Protein AF-A0A840S7R9-F1 (afdb_monomer)

InterPro domains:
  IPR001845 HTH ArsR-type DNA-binding domain [PS50987] (101-196)
  IPR001845 HTH ArsR-type DNA-binding domain [SM00418] (113-190)
  IPR007138 Antibiotic biosynthesis monooxygenase domain [PF03992] (1-76)
  IPR007138 Antibiotic biosynthesis monooxygenase domain [PS51725] (2-90)
  IPR011008 Dimeric alpha-beta barrel [SSF54909] (1-100)
  IPR011991 ArsR-like helix-turn-helix domain [cd00090] (115-188)
  IPR036388 Winged helix-like DNA-binding domain superfamily [G3DSA:1.10.10.10] (90-198)
  IPR036390 Winged helix DNA-binding domain superfamily [SSF46785] (106-226)
  IPR052936 Jasmonate Hydroxylase-like [PTHR37811] (1-106)

Nearest PDB structures (foldseek):
  3e8o-assembly1_B  TM=8.921E-01  e=1.053E-06  Deinococcus radiodurans
  4dpo-assembly1_B  TM=9.170E-01  e=2.449E-06  Methanosarcina mazei Go1
  2gff-assembly1_A  TM=9.025E-01  e=2.591E-06  Yersinia pestis
  4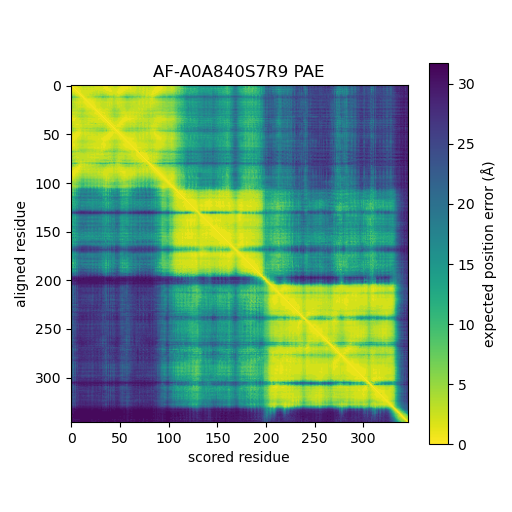hl9-assembly4_H  TM=8.665E-01  e=2.315E-06  Rhodospirillum rubrum ATCC 11170
  2omo-assembly4_E  TM=8.865E-01  e=2.080E-05  Nitrosomonas europaea

Foldseek 3Di:
DKKKKKKFAFDPPLVVVLVVLVVVCPVVQVPQAFWDDWDKDADPVDGRIMIIITGGNDVVSVVVCCPDPSNVVSVVVCVVHGTPDMDIDMDDDPADADPPRCPRPDDDCVVVCVLCVDQLLVQLLVLLQLDFKDFLVVSCVSSVHDSVVSVVNVVSCVVVQQWDWDDDPPTIIIHGNDVVSLQVSVVVVLVVVVVVPDDPPVVCLQCQQWFDRNLFIDHQQQLLVQVLCVVVVQWDADPVQATAGDPSVLVLCVLLVHHSVVRVPDPDGAWHWRQHSSVRGTGIDGNVRNVVVVSCPVVVQWDDDPSGRGIDGDPVVLVSCCVRSNDGDDRPDPDDDDDPPDDPDD

Solvent-accessible surface area (backbone atoms only — not comparable to full-atom values): 19278 Å² total; per-residue (Å²): 75,27,38,40,40,38,39,36,31,50,30,87,92,30,60,66,61,53,52,52,55,56,55,68,45,46,63,63,49,71,69,38,71,47,56,73,52,76,48,77,47,69,41,91,91,44,80,68,29,35,36,40,44,32,36,24,53,38,69,66,37,53,50,56,52,62,68,35,67,69,53,44,50,51,52,51,54,36,72,73,60,38,43,72,47,73,48,81,48,79,43,75,58,88,64,72,60,56,99,83,50,49,89,55,45,83,79,80,57,63,68,61,50,61,60,50,73,38,70,47,50,40,34,31,52,53,50,40,48,54,38,79,66,42,39,63,68,56,37,10,58,63,34,76,46,55,68,70,62,32,53,56,49,51,46,57,34,40,78,70,56,52,33,40,78,47,80,56,87,98,45,58,31,37,24,58,51,51,68,65,58,50,49,52,53,50,56,50,48,48,55,54,58,65,72,61,80,72,84,57,69,74,69,45,45,44,43,37,39,21,19,52,53,76,64,13,43,24,31,54,53,18,30,50,50,36,49,44,34,50,75,69,44,16,40,41,76,48,98,83,70,27,21,33,77,33,72,57,28,40,54,50,36,44,75,72,71,41,84,39,72,82,56,75,77,50,85,62,69,32,31,32,80,36,78,28,78,82,75,75,40,51,14,41,32,50,67,48,35,26,52,52,40,50,50,34,43,74,72,52,20,31,40,78,43,91,97,46,41,30,35,47,74,31,75,66,22,49,55,58,48,29,75,75,68,41,88,69,85,77,78,78,70,90,73,78,90,82,78,81,80,74,82,89,81,132

Organism: NCBI:txid392593

pLDDT: mean 85.06, std 13.77, range [30.53, 97.88]

Sequence (346 aa):
MIAVIFEVELAPDTQADYLAQAAALRESLSRMPGFLSIERFESLSQPGKLLSLSFWTDESSVRAWREQGEHRAAQAAGRAGLFTDYRLRVAQVLRDYGLNERDQAPCNLQPLATLIADPSRAAMLSHLLSGELASASELARAAGVGAATASAHLRKLLDAGWLVCEPRGRHRYYRLADADVAQALQALQLVADRQRGTSPWLRQSELRYARRCYGHLAGRLGVCLAQHCLADGWLVPDEASNYRLADAGLTAMAALGMDPEPWRRRTAAVAHACLDWSERRDHLAGPWPRALLAHALEQQWLQTRSGERALALTPLGAARLSAVLGPLPAREGLQSPLRPRQDFSG

Mean predicted aligned error: 14.58 Å

Secondary structure (DSSP, 8-state):
-EEEEEEEEEPTT-HHHHHHHHHHHHHHHHTSTTEEEEEEEE-SSSTTEEEEEEEES-HHHHHHHHH-HHHHHHHHHIIIIIEEEEEEEEEE-S----SS--TTSPP--HHHHHHHTSHHHHHHHHHHHHSS-EEHHHHHHHHT--HHHHHHHHHHHHHTTSEEEEEETTEEEEEESSHHHHHHHHHHHHHHHHHT----HHHHHHHHHSEEETTEEESHHHHHHHHHHHHTTSEEE-TTSEEEE-HHHHHHHHHTT---HHHHT--S--EEEEEETTTTEEEEESHHHHHHHHHHHHTTSEEEPTTSSBEEEPHHHHHHHHHHH-SPPPP-----S-PPPPP---

Radius of gyration: 30.81 Å; Cα contacts (8 Å, |Δi|>4): 488; chains: 1; bounding box: 72×75×78 Å

Structure (mmCIF, N/CA/C/O backbone):
data_AF-A0A840S7R9-F1
#
_entry.id   AF-A0A840S7R9-F1
#
loop_
_atom_site.group_PDB
_atom_site.id
_atom_site.type_symbol
_atom_site.label_atom_id
_atom_site.label_alt_id
_atom_site.label_comp_id
_atom_site.label_asym_id
_atom_site.label_entity_id
_atom_site.label_seq_id
_atom_site.pdbx_PDB_ins_code
_atom_site.Cartn_x
_atom_site.Cartn_y
_atom_site.Cartn_z
_atom_site.occupancy
_atom_site.B_iso_or_equiv
_atom_site.auth_seq_id
_atom_site.auth_comp_id
_atom_site.auth_asym_id
_atom_site.auth_atom_id
_atom_site.pdbx_PDB_model_num
ATOM 1 N N . MET A 1 1 ? 9.147 1.473 -20.288 1.00 93.50 1 MET A N 1
ATOM 2 C CA . MET A 1 1 ? 10.485 1.495 -20.902 1.00 93.50 1 MET A CA 1
ATOM 3 C C . MET A 1 1 ? 10.934 0.073 -21.213 1.00 93.50 1 MET A C 1
ATOM 5 O O . MET A 1 1 ? 10.794 -0.810 -20.368 1.00 93.50 1 MET A O 1
ATOM 9 N N . ILE A 1 2 ? 11.452 -0.143 -22.419 1.00 97.69 2 ILE A N 1
ATOM 10 C CA . ILE A 1 2 ? 12.019 -1.400 -22.912 1.00 97.69 2 ILE A CA 1
ATOM 11 C C . ILE A 1 2 ? 13.509 -1.194 -23.191 1.00 97.69 2 ILE A C 1
ATOM 13 O O . ILE A 1 2 ? 13.889 -0.213 -23.824 1.00 97.69 2 ILE A O 1
ATOM 17 N N . ALA A 1 3 ? 14.340 -2.131 -22.747 1.00 97.75 3 ALA A N 1
ATOM 18 C CA . ALA A 1 3 ? 15.746 -2.234 -23.101 1.00 97.75 3 ALA A CA 1
ATOM 19 C C . ALA A 1 3 ? 15.926 -3.312 -24.177 1.00 97.75 3 ALA A C 1
ATOM 21 O O . ALA A 1 3 ? 15.468 -4.447 -24.021 1.00 97.75 3 ALA A O 1
ATOM 22 N N . VAL A 1 4 ? 16.617 -2.972 -25.260 1.00 97.62 4 VAL A N 1
ATOM 23 C CA . VAL A 1 4 ? 17.046 -3.918 -26.291 1.00 97.62 4 VAL A CA 1
ATOM 24 C C . VAL A 1 4 ? 18.557 -4.069 -26.191 1.00 97.62 4 VAL A C 1
ATOM 26 O O . VAL A 1 4 ? 19.305 -3.106 -26.356 1.00 97.62 4 VAL A O 1
ATOM 29 N N . ILE A 1 5 ? 18.981 -5.295 -25.907 1.00 97.88 5 ILE A N 1
ATOM 30 C CA . ILE A 1 5 ? 20.361 -5.702 -25.656 1.00 97.88 5 ILE A CA 1
ATOM 31 C C . ILE A 1 5 ? 20.781 -6.573 -26.836 1.00 97.88 5 ILE A C 1
ATOM 33 O O . ILE A 1 5 ? 20.317 -7.707 -26.971 1.00 97.88 5 ILE A O 1
ATOM 37 N N . PHE A 1 6 ? 21.630 -6.036 -27.701 1.00 96.62 6 PHE A N 1
ATOM 38 C CA . PHE A 1 6 ? 22.148 -6.731 -28.872 1.00 96.62 6 PHE A CA 1
ATOM 39 C C . PHE A 1 6 ? 23.638 -7.008 -28.689 1.00 96.62 6 PHE A C 1
ATOM 41 O O . PHE A 1 6 ? 24.464 -6.105 -28.799 1.00 96.62 6 PHE A O 1
ATOM 48 N N . GLU A 1 7 ? 23.967 -8.256 -28.381 1.00 96.75 7 GLU A N 1
ATOM 49 C CA . GLU A 1 7 ? 25.338 -8.760 -28.336 1.00 96.75 7 GLU A CA 1
ATOM 50 C C . GLU A 1 7 ? 25.705 -9.300 -29.716 1.00 96.75 7 GLU A C 1
ATOM 52 O O . GLU A 1 7 ? 24.934 -10.062 -30.298 1.00 96.75 7 GLU A O 1
ATOM 57 N N . VAL A 1 8 ? 26.873 -8.938 -30.230 1.00 95.56 8 VAL A N 1
ATOM 58 C CA . VAL A 1 8 ? 27.349 -9.399 -31.535 1.00 95.56 8 VAL A CA 1
ATOM 59 C C . VAL A 1 8 ? 28.832 -9.732 -31.480 1.00 95.56 8 VAL A C 1
ATOM 61 O O . VAL A 1 8 ? 29.621 -8.992 -30.895 1.00 95.56 8 VAL A O 1
ATOM 64 N N . GLU A 1 9 ? 29.199 -10.854 -32.089 1.00 94.62 9 GLU A N 1
ATOM 65 C CA . GLU A 1 9 ? 30.579 -11.269 -32.325 1.00 94.62 9 GLU A CA 1
ATOM 66 C C . GLU A 1 9 ? 30.866 -11.063 -33.807 1.00 94.62 9 GLU A C 1
ATOM 68 O O . GLU A 1 9 ? 30.212 -11.655 -34.669 1.00 94.62 9 GLU A O 1
ATOM 73 N N . LEU A 1 10 ? 31.795 -10.163 -34.113 1.00 92.31 10 LEU A N 1
ATOM 74 C CA . LEU A 1 10 ? 32.112 -9.806 -35.490 1.00 92.31 10 LEU A CA 1
ATOM 75 C C . LEU A 1 10 ? 33.036 -10.850 -36.122 1.00 92.31 10 LEU A C 1
ATOM 77 O O . LEU A 1 10 ? 33.847 -11.482 -35.443 1.00 92.31 10 LEU A O 1
ATOM 81 N N . ALA A 1 11 ? 32.899 -11.046 -37.430 1.00 89.75 11 ALA A N 1
ATOM 82 C CA . ALA A 1 11 ? 33.899 -11.773 -38.202 1.00 89.75 11 ALA A CA 1
ATOM 83 C C . ALA A 1 11 ? 35.231 -10.985 -38.235 1.00 89.75 11 ALA A C 1
ATOM 85 O O . ALA A 1 11 ? 35.232 -9.764 -38.044 1.00 89.75 11 ALA A O 1
ATOM 86 N N . PRO A 1 12 ? 36.380 -11.648 -38.461 1.00 87.12 12 PRO A N 1
ATOM 87 C CA . PRO A 1 12 ? 37.656 -10.952 -38.616 1.00 87.12 12 PRO A CA 1
ATOM 88 C C . PRO A 1 12 ? 37.578 -9.857 -39.688 1.00 87.12 12 PRO A C 1
ATOM 90 O O . PRO A 1 12 ? 36.963 -10.057 -40.732 1.00 87.12 12 PRO A O 1
ATOM 93 N N . ASP A 1 13 ? 38.191 -8.703 -39.418 1.00 87.31 13 ASP A N 1
ATOM 94 C CA . ASP A 1 13 ? 38.297 -7.553 -40.331 1.00 87.31 13 ASP A CA 1
ATOM 95 C C . ASP A 1 13 ? 36.971 -6.878 -40.760 1.00 87.31 13 ASP A C 1
ATOM 97 O O . ASP A 1 13 ? 36.997 -5.938 -41.550 1.00 87.31 13 ASP A O 1
ATOM 101 N N . THR A 1 14 ? 35.810 -7.250 -40.199 1.00 88.62 14 THR A N 1
ATOM 102 C CA . THR A 1 14 ? 34.500 -6.658 -40.572 1.00 88.62 14 THR A CA 1
ATOM 103 C C . THR A 1 14 ? 34.024 -5.522 -39.660 1.00 88.62 14 THR A C 1
ATOM 105 O O . THR A 1 14 ? 32.961 -4.931 -39.878 1.00 88.62 14 THR A O 1
ATOM 108 N N . GLN A 1 15 ? 34.796 -5.174 -38.625 1.00 86.69 15 GLN A N 1
ATOM 109 C CA . GLN A 1 15 ? 34.392 -4.182 -37.621 1.00 86.69 15 GLN A CA 1
ATOM 110 C C . GLN A 1 15 ? 34.170 -2.784 -38.198 1.00 86.69 15 GLN A C 1
ATOM 112 O O . GLN A 1 15 ? 33.214 -2.110 -37.807 1.00 86.69 15 GLN A O 1
ATOM 117 N N . ALA A 1 16 ? 35.012 -2.350 -39.137 1.00 88.50 16 ALA A N 1
ATOM 118 C CA . ALA A 1 16 ? 34.854 -1.051 -39.787 1.00 88.50 16 ALA A CA 1
ATOM 119 C C . ALA A 1 16 ? 33.531 -0.973 -40.568 1.00 88.50 16 ALA A C 1
ATOM 121 O O . ALA A 1 16 ? 32.775 -0.013 -40.402 1.00 88.50 16 ALA A O 1
ATOM 122 N N . ASP A 1 17 ? 33.210 -2.019 -41.333 1.00 88.44 17 ASP A N 1
ATOM 123 C CA . ASP A 1 17 ? 31.983 -2.106 -42.129 1.00 88.44 17 ASP A CA 1
ATOM 124 C C . ASP A 1 17 ? 30.734 -2.133 -41.244 1.00 88.44 17 ASP A C 1
ATOM 126 O O . ASP A 1 17 ? 29.761 -1.418 -41.501 1.00 88.44 17 ASP A O 1
ATOM 130 N N . TYR A 1 18 ? 30.774 -2.897 -40.147 1.00 89.00 18 TYR A N 1
ATOM 131 C CA . TYR A 1 18 ? 29.691 -2.915 -39.167 1.00 89.00 18 TYR A CA 1
ATOM 132 C C . TYR A 1 18 ? 29.460 -1.532 -38.540 1.00 89.00 18 TYR A C 1
ATOM 134 O O . TYR A 1 18 ? 28.320 -1.064 -38.459 1.00 89.00 18 TYR A O 1
ATOM 142 N N . LEU A 1 19 ? 30.527 -0.850 -38.111 1.00 88.06 19 LEU A N 1
ATOM 143 C CA . LEU A 1 19 ? 30.418 0.480 -37.510 1.00 88.06 19 LEU A CA 1
ATOM 144 C C . LEU A 1 19 ? 29.913 1.525 -38.512 1.00 88.06 19 LEU A C 1
ATOM 146 O O . LEU A 1 19 ? 29.116 2.382 -38.125 1.00 88.06 19 LEU A O 1
ATOM 150 N N . ALA A 1 20 ? 30.307 1.427 -39.784 1.00 89.25 20 ALA A N 1
ATOM 151 C CA . ALA A 1 20 ? 29.807 2.288 -40.852 1.00 89.25 20 ALA A CA 1
ATOM 152 C C . ALA A 1 20 ? 28.300 2.086 -41.089 1.00 89.25 20 ALA A C 1
ATOM 154 O O . ALA A 1 20 ? 27.547 3.062 -41.116 1.00 89.25 20 ALA A O 1
ATOM 155 N N . GLN A 1 21 ? 27.828 0.834 -41.163 1.00 86.50 21 GLN A N 1
ATOM 156 C CA . GLN A 1 21 ? 26.393 0.537 -41.273 1.00 86.50 21 GLN A CA 1
ATOM 157 C C . GLN A 1 21 ? 25.609 1.044 -40.057 1.00 86.50 21 GLN A C 1
ATOM 159 O O . GLN A 1 21 ? 24.547 1.652 -40.195 1.00 86.50 21 GLN A O 1
ATOM 164 N N . ALA A 1 22 ? 26.144 0.844 -38.851 1.00 87.00 22 ALA A N 1
ATOM 165 C CA . ALA A 1 22 ? 25.500 1.308 -37.630 1.00 87.00 22 ALA A CA 1
ATOM 166 C C . ALA A 1 22 ? 25.461 2.846 -37.529 1.00 87.00 22 ALA A C 1
ATOM 168 O O . ALA A 1 22 ? 24.529 3.397 -36.941 1.00 87.00 22 ALA A O 1
ATOM 169 N N . ALA A 1 23 ? 26.457 3.546 -38.084 1.00 89.12 23 ALA A N 1
ATOM 170 C CA . ALA A 1 23 ? 26.465 5.004 -38.179 1.00 89.12 23 ALA A CA 1
ATOM 171 C C . ALA A 1 23 ? 25.413 5.514 -39.174 1.00 89.12 23 ALA A C 1
ATOM 173 O O . ALA A 1 23 ? 24.695 6.458 -38.848 1.00 89.12 23 ALA A O 1
ATOM 174 N N . ALA A 1 24 ? 25.259 4.852 -40.326 1.00 89.62 24 ALA A N 1
ATOM 175 C CA . ALA A 1 24 ? 24.259 5.208 -41.334 1.00 89.62 24 ALA A CA 1
ATOM 176 C C . ALA A 1 24 ? 22.820 5.134 -40.789 1.00 89.62 24 ALA A C 1
ATOM 178 O O . ALA A 1 24 ? 21.997 5.992 -41.088 1.00 89.62 24 ALA A O 1
ATOM 179 N N . LEU A 1 25 ? 22.528 4.161 -39.920 1.00 90.38 25 LEU A N 1
ATOM 180 C CA . LEU A 1 25 ? 21.207 4.020 -39.298 1.00 90.38 25 LEU A CA 1
ATOM 181 C C . LEU A 1 25 ? 20.932 5.017 -38.165 1.00 90.38 25 LEU A C 1
ATOM 183 O O . LEU A 1 25 ? 19.792 5.109 -37.708 1.00 90.38 25 LEU A O 1
ATOM 187 N N . ARG A 1 26 ? 21.947 5.729 -37.657 1.00 89.38 26 ARG A N 1
ATOM 188 C CA . ARG A 1 26 ? 21.821 6.533 -36.430 1.00 89.38 26 ARG A CA 1
ATOM 189 C C . ARG A 1 26 ? 20.821 7.678 -36.585 1.00 89.38 26 ARG A C 1
ATOM 191 O O . ARG A 1 26 ? 20.097 7.965 -35.635 1.00 89.38 26 ARG A O 1
ATOM 198 N N . GLU A 1 27 ? 20.777 8.313 -37.754 1.00 89.31 27 GLU A N 1
ATOM 199 C CA . GLU A 1 27 ? 19.846 9.410 -38.040 1.00 89.31 27 GLU A CA 1
ATOM 200 C C . GLU A 1 27 ? 18.394 8.922 -38.144 1.00 89.31 27 GLU A C 1
ATOM 202 O O . GLU A 1 27 ? 17.505 9.497 -37.519 1.00 89.31 27 GLU A O 1
ATOM 207 N N . SER A 1 28 ? 18.146 7.825 -38.866 1.00 90.75 28 SER A N 1
ATOM 208 C CA . SER A 1 28 ? 16.812 7.216 -38.950 1.00 90.75 28 SER A CA 1
ATOM 209 C C . SER A 1 28 ? 16.335 6.713 -37.585 1.00 90.75 28 SER A C 1
ATOM 211 O O . SER A 1 28 ? 15.180 6.921 -37.215 1.00 90.75 28 SER A O 1
ATOM 213 N N . LEU A 1 29 ? 17.235 6.111 -36.802 1.00 92.56 29 LEU A N 1
ATOM 214 C CA . LEU A 1 29 ? 16.954 5.632 -35.453 1.00 92.56 29 LEU A CA 1
ATOM 215 C C . LEU A 1 29 ? 16.596 6.776 -34.495 1.00 92.56 29 LEU A C 1
ATOM 217 O O . LEU A 1 29 ? 15.629 6.656 -33.750 1.00 92.56 29 LEU A O 1
ATOM 221 N N . SER A 1 30 ? 17.327 7.896 -34.522 1.00 92.44 30 SER A N 1
ATOM 222 C CA . SER A 1 30 ? 17.068 9.021 -33.610 1.00 92.44 30 SER A CA 1
ATOM 223 C C . SER A 1 30 ? 15.737 9.729 -33.871 1.00 92.44 30 SER A C 1
ATOM 225 O O . SER A 1 30 ? 15.210 10.385 -32.975 1.00 92.44 30 SER A O 1
ATOM 227 N N . ARG A 1 31 ? 15.176 9.578 -35.077 1.00 93.69 31 ARG A N 1
ATOM 228 C CA . ARG A 1 31 ? 13.858 10.109 -35.460 1.00 93.69 31 ARG A CA 1
ATOM 229 C C . ARG A 1 31 ? 12.700 9.162 -35.153 1.00 93.69 31 ARG A C 1
ATOM 231 O O . ARG A 1 31 ? 11.548 9.550 -35.343 1.00 93.69 31 ARG A O 1
ATOM 238 N N . MET A 1 32 ? 12.972 7.935 -34.706 1.00 94.94 32 MET A N 1
ATOM 239 C CA . MET A 1 32 ? 11.916 6.979 -34.391 1.00 94.94 32 MET A CA 1
ATOM 240 C C . MET A 1 32 ? 11.094 7.446 -33.185 1.00 94.94 32 MET A C 1
ATOM 242 O O . MET A 1 32 ? 11.662 7.690 -32.117 1.00 94.94 32 MET A O 1
ATOM 246 N N . PRO A 1 33 ? 9.755 7.500 -33.301 1.00 94.69 33 PRO A N 1
ATOM 247 C CA . PRO A 1 33 ? 8.896 7.669 -32.141 1.00 94.69 33 PRO A CA 1
ATOM 248 C C . PRO A 1 33 ? 9.199 6.599 -31.088 1.00 94.69 33 PRO A C 1
ATOM 250 O O . PRO A 1 33 ? 9.338 5.419 -31.412 1.00 94.69 33 PRO A O 1
ATOM 253 N N . GLY A 1 34 ? 9.333 7.033 -29.836 1.00 94.81 34 GLY A N 1
ATOM 254 C CA . GLY A 1 34 ? 9.594 6.149 -28.703 1.00 94.81 34 GLY A CA 1
ATOM 255 C C . GLY A 1 34 ? 11.036 5.656 -28.563 1.00 94.81 34 GLY A C 1
ATOM 256 O O . GLY A 1 34 ? 11.316 4.900 -27.636 1.00 94.81 34 GLY A O 1
ATOM 257 N N . PHE A 1 35 ? 11.965 6.077 -29.425 1.00 97.44 35 PHE A N 1
ATOM 258 C CA . PHE A 1 35 ? 13.396 5.873 -29.197 1.00 97.44 35 PHE A CA 1
ATOM 259 C C . PHE A 1 35 ? 13.912 6.831 -28.114 1.00 97.44 35 PHE A C 1
ATOM 261 O O . PHE A 1 35 ? 13.611 8.023 -28.149 1.00 97.44 35 PHE A O 1
ATOM 268 N N . LEU A 1 36 ? 14.687 6.319 -27.153 1.00 95.75 36 LEU A N 1
ATOM 269 C CA . LEU A 1 36 ? 15.248 7.120 -26.058 1.00 95.75 36 LEU A CA 1
ATOM 270 C C . LEU A 1 36 ? 16.759 7.292 -26.202 1.00 95.75 36 LEU A C 1
ATOM 272 O O . LEU A 1 36 ? 17.263 8.413 -26.202 1.00 95.75 36 LEU A O 1
ATOM 276 N N . SER A 1 37 ? 17.495 6.190 -26.332 1.00 96.19 37 SER A N 1
ATOM 277 C CA . SER A 1 37 ? 18.953 6.226 -26.452 1.00 96.19 37 SER A CA 1
ATOM 278 C C . SER A 1 37 ? 19.511 4.934 -27.041 1.00 96.19 37 SER A C 1
ATOM 280 O O . SER A 1 37 ? 18.861 3.887 -27.027 1.00 96.19 37 SER A O 1
ATOM 282 N N . ILE A 1 38 ? 20.732 5.014 -27.576 1.00 96.19 38 ILE A N 1
ATOM 283 C CA . ILE A 1 38 ? 21.538 3.856 -27.958 1.00 96.19 38 ILE A CA 1
ATOM 284 C C . ILE A 1 38 ? 23.005 4.121 -27.648 1.00 96.19 38 ILE A C 1
ATOM 286 O O . ILE A 1 38 ? 23.570 5.142 -28.049 1.00 96.19 38 ILE A O 1
ATOM 290 N N . GLU A 1 39 ? 23.627 3.154 -26.995 1.00 95.12 39 GLU A N 1
ATOM 291 C CA . GLU A 1 39 ? 25.048 3.138 -26.692 1.00 95.12 39 GLU A CA 1
ATOM 292 C C . GLU A 1 39 ? 25.664 1.823 -27.148 1.00 95.12 39 GLU A C 1
ATOM 294 O O . GLU A 1 39 ? 24.980 0.807 -27.310 1.00 95.12 39 GLU A O 1
ATOM 299 N N . ARG A 1 40 ? 26.969 1.861 -27.409 1.00 94.69 40 ARG A N 1
ATOM 300 C CA . ARG A 1 40 ? 27.713 0.708 -27.897 1.00 94.69 40 ARG A CA 1
ATOM 301 C C . ARG A 1 40 ? 28.989 0.541 -27.094 1.00 94.69 40 ARG A C 1
ATOM 303 O O . ARG A 1 40 ? 29.731 1.501 -26.921 1.00 94.69 40 ARG A O 1
ATOM 310 N N . PHE A 1 41 ? 29.231 -0.681 -26.652 1.00 94.75 41 PHE A N 1
ATOM 311 C CA . PHE A 1 41 ? 30.365 -1.062 -25.824 1.00 94.75 41 PHE A CA 1
ATOM 312 C C . PHE A 1 41 ? 31.102 -2.222 -26.483 1.00 94.75 41 PHE A C 1
ATOM 314 O O . PHE A 1 41 ? 30.488 -3.033 -27.176 1.00 94.75 41 PHE A O 1
ATOM 321 N N . GLU A 1 42 ? 32.401 -2.321 -26.239 1.00 94.25 42 GLU A N 1
ATOM 322 C CA . GLU A 1 42 ? 33.198 -3.500 -26.568 1.00 94.25 42 GLU A CA 1
ATOM 323 C C . GLU A 1 42 ? 33.546 -4.254 -25.284 1.00 94.25 42 GLU A C 1
ATOM 325 O O . GLU A 1 42 ? 33.798 -3.648 -24.238 1.00 94.25 42 GLU A O 1
ATOM 330 N N . SER A 1 43 ? 33.529 -5.584 -25.347 1.00 94.00 43 SER A N 1
ATOM 331 C CA . SER A 1 43 ? 33.918 -6.419 -24.218 1.00 94.00 43 SER A CA 1
ATOM 332 C C . SER A 1 43 ? 35.423 -6.333 -23.976 1.00 94.00 43 SER A C 1
ATOM 334 O O . SER A 1 43 ? 36.224 -6.665 -24.844 1.00 94.00 43 SER A O 1
ATOM 336 N N . LEU A 1 44 ? 35.813 -5.987 -22.748 1.00 94.00 44 LEU A N 1
ATOM 337 C CA . LEU A 1 44 ? 37.221 -5.985 -22.337 1.00 94.00 44 LEU A CA 1
ATOM 338 C C . LEU A 1 44 ? 37.810 -7.400 -22.209 1.00 94.00 44 LEU A C 1
ATOM 340 O O . LEU A 1 44 ? 39.024 -7.564 -22.270 1.00 94.00 44 LEU A O 1
ATOM 344 N N . SER A 1 45 ? 36.973 -8.423 -22.001 1.00 95.12 45 SER A N 1
ATOM 345 C CA . SER A 1 45 ? 37.413 -9.817 -21.827 1.00 95.12 45 SER A CA 1
ATOM 346 C C . SER A 1 45 ? 37.322 -10.658 -23.100 1.00 95.12 45 SER A C 1
ATOM 348 O O . SER A 1 45 ? 37.908 -11.736 -23.158 1.00 95.12 45 SER A O 1
ATOM 350 N N . GLN A 1 46 ? 36.580 -10.188 -24.107 1.00 91.62 46 GLN A N 1
ATOM 351 C CA . GLN A 1 46 ? 36.399 -10.852 -25.401 1.00 91.62 46 GLN A CA 1
ATOM 352 C C . GLN A 1 46 ? 36.502 -9.796 -26.516 1.00 91.62 46 GLN A C 1
ATOM 354 O O . GLN A 1 46 ? 35.466 -9.316 -26.978 1.00 91.62 46 GLN A O 1
ATOM 359 N N . PRO A 1 47 ? 37.723 -9.394 -26.919 1.00 88.38 47 PRO A N 1
ATOM 360 C CA . PRO A 1 47 ? 37.921 -8.419 -27.994 1.00 88.38 47 PRO A CA 1
ATOM 361 C C . PRO A 1 47 ? 37.157 -8.802 -29.269 1.00 88.38 47 PRO A C 1
ATOM 363 O O . PRO A 1 47 ? 37.088 -9.981 -29.616 1.00 88.38 47 PRO A O 1
ATOM 366 N N . GLY A 1 48 ? 36.557 -7.821 -29.948 1.00 86.56 48 GLY A N 1
ATOM 367 C CA . GLY A 1 48 ? 35.697 -8.047 -31.120 1.00 86.56 48 GLY A CA 1
ATOM 368 C C . GLY A 1 48 ? 34.239 -8.415 -30.801 1.00 86.56 48 GLY A C 1
ATOM 369 O O . GLY A 1 48 ? 33.402 -8.459 -31.709 1.00 86.56 48 GLY A O 1
ATOM 370 N N . LYS A 1 49 ? 33.894 -8.623 -29.522 1.00 94.00 49 LYS A N 1
ATOM 371 C CA . LYS A 1 49 ? 32.504 -8.752 -29.069 1.00 94.00 49 LYS A CA 1
ATOM 372 C C . LYS A 1 49 ? 31.938 -7.399 -28.669 1.00 94.00 49 LYS A C 1
ATOM 374 O O . LYS A 1 49 ? 32.408 -6.774 -27.717 1.00 94.00 49 LYS A O 1
ATOM 379 N N . LEU A 1 50 ? 30.882 -6.979 -29.353 1.00 95.12 50 LEU A N 1
ATOM 380 C CA . LEU A 1 50 ? 30.216 -5.703 -29.126 1.00 95.12 50 LEU A CA 1
ATOM 381 C C . LEU A 1 50 ? 28.846 -5.892 -28.472 1.00 95.12 50 LEU A C 1
ATOM 383 O O . LEU A 1 50 ? 28.128 -6.856 -28.735 1.00 95.12 50 LEU A O 1
ATOM 387 N N . LEU A 1 51 ? 28.458 -4.920 -27.654 1.00 96.31 51 LEU A N 1
ATOM 388 C CA . LEU A 1 51 ? 27.130 -4.786 -27.074 1.00 96.31 51 LEU A CA 1
ATOM 389 C C . LEU A 1 51 ? 26.520 -3.471 -27.550 1.00 96.31 51 LEU A C 1
ATOM 391 O O . LEU A 1 51 ? 27.057 -2.408 -27.262 1.00 96.31 51 LEU A O 1
ATOM 395 N N . SER A 1 52 ? 25.379 -3.531 -28.232 1.00 95.94 52 SER A N 1
ATOM 396 C CA . SER A 1 52 ? 24.520 -2.367 -28.455 1.00 95.94 52 SER A CA 1
ATOM 397 C C . SER A 1 52 ? 23.368 -2.403 -27.458 1.00 95.94 52 SER A C 1
ATOM 399 O O . SER A 1 52 ? 22.568 -3.339 -27.462 1.00 95.94 52 SER A O 1
ATOM 401 N N . LEU A 1 53 ? 23.289 -1.388 -26.607 1.00 97.50 53 LEU A N 1
ATOM 402 C CA . LEU A 1 53 ? 22.231 -1.213 -25.621 1.00 97.50 53 LEU A CA 1
ATOM 403 C C . LEU A 1 53 ? 21.362 -0.040 -26.060 1.00 97.50 53 LEU A C 1
ATOM 405 O O . LEU A 1 53 ? 21.862 1.073 -26.179 1.00 97.50 53 LEU A O 1
ATOM 409 N N . SER A 1 54 ? 20.077 -0.282 -26.307 1.00 97.12 54 SER A N 1
ATOM 410 C CA . SER A 1 54 ? 19.127 0.789 -26.626 1.00 97.12 54 SER A CA 1
ATOM 411 C C . SER A 1 54 ? 17.914 0.771 -25.717 1.00 97.12 54 SER A C 1
ATOM 413 O O . SER A 1 54 ? 17.454 -0.295 -25.308 1.00 97.12 54 SER A O 1
ATOM 415 N N . PHE A 1 55 ? 17.388 1.958 -25.436 1.00 97.81 55 PHE A N 1
ATOM 416 C CA . PHE A 1 55 ? 16.200 2.153 -24.622 1.00 97.81 55 PHE A CA 1
ATOM 417 C C . PHE A 1 55 ? 15.074 2.763 -25.444 1.00 97.81 55 PHE A C 1
ATOM 419 O O . PHE A 1 55 ? 15.288 3.624 -26.300 1.00 97.81 55 PHE A O 1
ATOM 426 N N . TRP A 1 56 ? 13.868 2.292 -25.157 1.00 97.81 56 TRP A N 1
ATOM 427 C CA . TRP A 1 56 ? 12.643 2.637 -25.861 1.00 97.81 56 TRP A CA 1
ATOM 428 C C . TRP A 1 56 ? 11.519 2.872 -24.857 1.00 97.81 56 TRP A C 1
ATOM 430 O O . TRP A 1 56 ? 11.511 2.292 -23.767 1.00 97.81 56 TRP A O 1
ATOM 440 N N . THR A 1 57 ? 10.538 3.696 -25.205 1.00 96.56 57 THR A N 1
ATOM 441 C CA . THR A 1 57 ? 9.370 3.956 -24.352 1.00 96.56 57 THR A CA 1
ATOM 442 C C . THR A 1 57 ? 8.564 2.679 -24.108 1.00 96.56 57 THR A C 1
ATOM 444 O O . THR A 1 57 ? 8.222 2.367 -22.960 1.00 96.56 57 THR A O 1
ATOM 447 N N . ASP A 1 58 ? 8.349 1.891 -25.163 1.00 95.50 58 ASP A N 1
ATOM 448 C CA . ASP A 1 58 ? 7.459 0.730 -25.201 1.00 95.50 58 ASP A CA 1
ATOM 449 C C . ASP A 1 58 ? 7.848 -0.272 -26.310 1.00 95.50 58 ASP A C 1
ATOM 451 O O . ASP A 1 58 ? 8.706 -0.012 -27.155 1.00 95.50 58 ASP A O 1
ATOM 455 N N . GLU A 1 59 ? 7.212 -1.445 -26.302 1.00 94.56 59 GLU A N 1
ATOM 456 C CA . GLU A 1 59 ? 7.498 -2.535 -27.245 1.00 94.56 59 GLU A CA 1
ATOM 457 C C . GLU A 1 59 ? 6.992 -2.252 -28.671 1.00 94.56 59 GLU A C 1
ATOM 459 O O . GLU A 1 59 ? 7.570 -2.740 -29.645 1.00 94.56 59 GLU A O 1
ATOM 464 N N . SER A 1 60 ? 5.938 -1.445 -28.824 1.00 96.06 60 SER A N 1
ATOM 465 C CA . SER A 1 60 ? 5.401 -1.103 -30.146 1.00 96.06 60 SER A CA 1
ATOM 466 C C . SER A 1 60 ? 6.391 -0.251 -30.944 1.00 96.06 60 SER A C 1
ATOM 468 O O . SER A 1 60 ? 6.604 -0.501 -32.131 1.00 96.06 60 SER A O 1
ATOM 470 N N . SER A 1 61 ? 7.098 0.650 -30.263 1.00 96.31 61 SER A N 1
ATOM 471 C CA . SER A 1 61 ? 8.179 1.459 -30.829 1.00 96.31 61 SER A CA 1
ATOM 472 C C . SER A 1 61 ? 9.355 0.591 -31.300 1.00 96.31 61 SER A C 1
ATOM 474 O O . SER A 1 61 ? 9.861 0.762 -32.413 1.00 96.31 61 SER A O 1
ATOM 476 N N . VAL A 1 62 ? 9.728 -0.430 -30.515 1.00 95.06 62 VAL A N 1
ATOM 477 C CA . VAL A 1 62 ? 10.750 -1.424 -30.904 1.00 95.06 62 VAL A CA 1
ATOM 478 C C . VAL A 1 62 ? 10.316 -2.212 -32.145 1.00 95.06 62 VAL A C 1
ATOM 480 O O . VAL A 1 62 ? 11.117 -2.441 -33.056 1.00 95.06 62 VAL A O 1
ATOM 483 N N . ARG A 1 63 ? 9.045 -2.629 -32.208 1.00 94.50 63 ARG A N 1
ATOM 484 C CA . ARG A 1 63 ? 8.482 -3.347 -33.363 1.00 94.50 63 ARG A CA 1
ATOM 485 C C . ARG A 1 63 ? 8.502 -2.487 -34.624 1.00 94.50 63 ARG A C 1
ATOM 487 O O . ARG A 1 63 ? 8.969 -2.961 -35.656 1.00 94.50 63 ARG A O 1
ATOM 494 N N . ALA A 1 64 ? 8.083 -1.227 -34.525 1.00 94.06 64 ALA A N 1
ATOM 495 C CA . ALA A 1 64 ? 8.116 -0.285 -35.640 1.00 94.06 64 ALA A CA 1
ATOM 496 C C . ALA A 1 64 ? 9.545 -0.099 -36.177 1.00 94.06 64 ALA A C 1
ATOM 498 O O . ALA A 1 64 ? 9.771 -0.137 -37.387 1.00 94.06 64 ALA A O 1
ATOM 499 N N . TRP A 1 65 ? 10.537 0.004 -35.285 1.00 94.44 65 TRP A N 1
ATOM 500 C CA . TRP A 1 65 ? 11.940 0.052 -35.699 1.00 94.44 65 TRP A CA 1
ATOM 501 C C . TRP A 1 65 ? 12.394 -1.235 -36.391 1.00 94.44 65 TRP A C 1
ATOM 503 O O . TRP A 1 65 ? 13.114 -1.189 -37.385 1.00 94.44 65 TRP A O 1
ATOM 513 N N . ARG A 1 66 ? 11.974 -2.410 -35.916 1.00 91.06 66 ARG A N 1
ATOM 514 C CA . ARG A 1 66 ? 12.286 -3.695 -36.566 1.00 91.06 66 ARG A CA 1
ATOM 515 C C . ARG A 1 66 ? 11.734 -3.789 -37.997 1.00 91.06 66 ARG A C 1
ATOM 517 O O . ARG A 1 66 ? 12.316 -4.495 -38.817 1.00 91.06 66 ARG A O 1
ATOM 524 N N . GLU A 1 67 ? 10.632 -3.111 -38.296 1.00 92.06 67 GLU A N 1
ATOM 525 C CA . GLU A 1 67 ? 9.958 -3.163 -39.601 1.00 92.06 67 GLU A CA 1
ATOM 526 C C . GLU A 1 67 ? 10.502 -2.144 -40.620 1.00 92.06 67 GLU A C 1
ATOM 528 O O . GLU A 1 67 ? 10.289 -2.307 -41.829 1.00 92.06 67 GLU A O 1
ATOM 533 N N . GLN A 1 68 ? 11.282 -1.155 -40.167 1.00 91.06 68 GLN A N 1
ATOM 534 C CA . GLN A 1 68 ? 11.975 -0.191 -41.027 1.00 91.06 68 GLN A CA 1
ATOM 535 C C . GLN A 1 68 ? 12.842 -0.886 -42.087 1.00 91.06 68 GLN A C 1
ATOM 537 O O . GLN A 1 68 ? 13.607 -1.810 -41.796 1.00 91.06 68 GLN A O 1
ATOM 542 N N . GLY A 1 69 ? 12.716 -0.439 -43.341 1.00 87.06 69 GLY A N 1
ATOM 543 C CA . GLY A 1 69 ? 13.405 -1.041 -44.487 1.00 87.06 69 GLY A CA 1
ATOM 544 C C . GLY A 1 69 ? 14.927 -1.007 -44.350 1.00 87.06 69 GLY A C 1
ATOM 545 O O . GLY A 1 69 ? 15.580 -2.033 -44.531 1.00 87.06 69 GLY A O 1
ATOM 546 N N . GLU A 1 70 ? 15.477 0.140 -43.945 1.00 87.69 70 GLU A N 1
ATOM 547 C CA . GLU A 1 70 ? 16.920 0.335 -43.743 1.00 87.69 70 GLU A CA 1
ATOM 548 C C . GLU A 1 70 ? 17.470 -0.583 -42.644 1.00 87.69 70 GLU A C 1
ATOM 550 O O . GLU A 1 70 ? 18.489 -1.249 -42.825 1.00 87.69 70 GLU A O 1
ATOM 555 N N . HIS A 1 71 ? 16.750 -0.701 -41.525 1.00 90.06 71 HIS A N 1
ATOM 556 C CA . HIS A 1 71 ? 17.140 -1.583 -40.428 1.00 90.06 71 HIS A CA 1
ATOM 557 C C . HIS A 1 71 ? 17.073 -3.064 -40.832 1.00 90.06 71 HIS A C 1
ATOM 559 O O . HIS A 1 71 ? 17.989 -3.826 -40.520 1.00 90.06 71 HIS A O 1
ATOM 565 N N . ARG A 1 72 ? 16.045 -3.487 -41.585 1.00 89.94 72 ARG A N 1
ATOM 566 C CA . ARG A 1 72 ? 15.968 -4.857 -4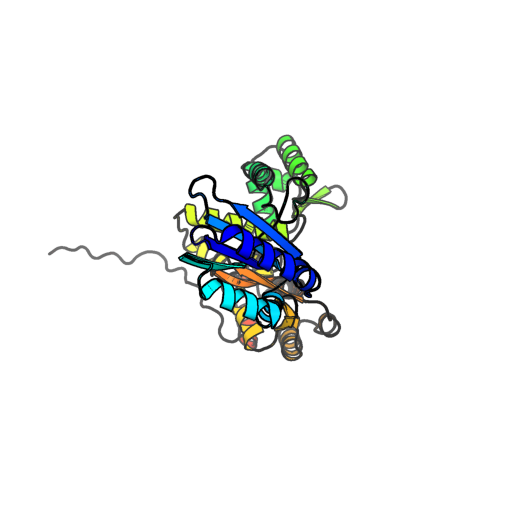2.126 1.00 89.94 72 ARG A CA 1
ATOM 567 C C . ARG A 1 72 ? 17.103 -5.162 -43.100 1.00 89.94 72 ARG A C 1
ATOM 569 O O . ARG A 1 72 ? 17.649 -6.266 -43.047 1.00 89.94 72 ARG A O 1
ATOM 576 N N . ALA A 1 73 ? 17.471 -4.203 -43.948 1.00 87.69 73 ALA A N 1
ATOM 577 C CA . ALA A 1 73 ? 18.593 -4.342 -44.870 1.00 87.69 73 ALA A CA 1
ATOM 578 C C . ALA A 1 73 ? 19.921 -4.512 -44.115 1.00 87.69 73 ALA A C 1
ATOM 580 O O . ALA A 1 73 ? 20.660 -5.457 -44.389 1.00 87.69 73 ALA A O 1
ATOM 581 N N . ALA A 1 74 ? 20.180 -3.686 -43.098 1.00 87.38 74 ALA A N 1
ATOM 582 C CA . ALA A 1 74 ? 21.372 -3.812 -42.260 1.00 87.38 74 ALA A CA 1
ATOM 583 C C . ALA A 1 74 ? 21.412 -5.138 -41.483 1.00 87.38 74 ALA A C 1
ATOM 585 O O . ALA A 1 74 ? 22.450 -5.785 -41.400 1.00 87.38 74 ALA A O 1
ATOM 586 N N . GLN A 1 75 ? 20.273 -5.608 -40.966 1.00 88.62 75 GLN A N 1
ATOM 587 C CA . GLN A 1 75 ? 20.190 -6.927 -40.334 1.00 88.62 75 GLN A CA 1
ATOM 588 C C . GLN A 1 75 ? 20.491 -8.072 -41.312 1.00 88.62 75 GLN A C 1
ATOM 590 O O . GLN A 1 75 ? 21.090 -9.075 -40.922 1.00 88.62 75 GLN A O 1
ATOM 595 N N . ALA A 1 76 ? 20.042 -7.958 -42.565 1.00 88.25 76 ALA A N 1
ATOM 596 C CA . ALA A 1 76 ? 20.334 -8.942 -43.600 1.00 88.25 76 ALA A CA 1
ATOM 597 C C . ALA A 1 76 ? 21.825 -8.944 -43.960 1.00 88.25 76 ALA A C 1
ATOM 599 O O . ALA A 1 76 ? 22.424 -10.015 -43.969 1.00 88.25 76 ALA A O 1
ATOM 600 N N . ALA A 1 77 ? 22.428 -7.767 -44.159 1.00 83.81 77 ALA A N 1
ATOM 601 C CA . ALA A 1 77 ? 23.864 -7.621 -44.399 1.00 83.81 77 ALA A CA 1
ATOM 602 C C . ALA A 1 77 ? 24.698 -8.163 -43.226 1.00 83.81 77 ALA A C 1
ATOM 604 O O . ALA A 1 77 ? 25.646 -8.915 -43.434 1.00 83.81 77 ALA A O 1
ATOM 605 N N . GLY A 1 78 ? 24.273 -7.870 -41.993 1.00 85.44 78 GLY A N 1
ATOM 606 C CA . GLY A 1 78 ? 24.845 -8.415 -40.766 1.00 85.44 78 GLY A CA 1
ATOM 607 C C . GLY A 1 78 ? 24.944 -9.943 -40.779 1.00 85.44 78 GLY A C 1
ATOM 608 O O . GLY A 1 78 ? 26.020 -10.519 -40.626 1.00 85.44 78 GLY A O 1
ATOM 609 N N . ARG A 1 79 ? 23.810 -10.604 -41.047 1.00 88.62 79 ARG A N 1
ATOM 610 C CA . ARG A 1 79 ? 23.709 -12.073 -41.126 1.00 88.62 79 ARG A CA 1
ATOM 611 C C . ARG A 1 79 ? 24.399 -12.688 -42.346 1.00 88.62 79 ARG A C 1
ATOM 613 O O . ARG A 1 79 ? 24.652 -13.886 -42.334 1.00 88.62 79 ARG A O 1
ATOM 620 N N . ALA A 1 80 ? 24.668 -11.909 -43.391 1.00 87.06 80 ALA A N 1
ATOM 621 C CA . ALA A 1 80 ? 25.269 -12.393 -44.633 1.00 87.06 80 ALA A CA 1
ATOM 622 C C . ALA A 1 80 ? 26.803 -12.519 -44.574 1.00 87.06 80 ALA A C 1
ATOM 624 O O . ALA A 1 80 ? 27.405 -12.907 -45.572 1.00 87.06 80 ALA A O 1
ATOM 625 N N . GLY A 1 81 ? 27.433 -12.214 -43.433 1.00 82.31 81 GLY A N 1
ATOM 626 C CA . GLY A 1 81 ? 28.867 -12.450 -43.238 1.00 82.31 81 GLY A CA 1
ATOM 627 C C . GLY A 1 81 ? 29.593 -11.465 -42.324 1.00 82.31 81 GLY A C 1
ATOM 628 O O . GLY A 1 81 ? 30.780 -11.651 -42.085 1.00 82.31 81 GLY A O 1
ATOM 629 N N . LEU A 1 82 ? 28.922 -10.434 -41.793 1.00 85.12 82 LEU A N 1
ATOM 630 C CA . LEU A 1 82 ? 29.564 -9.510 -40.846 1.00 85.12 82 LEU A CA 1
ATOM 631 C C . LEU A 1 82 ? 29.671 -10.101 -39.435 1.00 85.12 82 LEU A C 1
ATOM 633 O O . LEU A 1 82 ? 30.566 -9.711 -38.685 1.00 85.12 82 LEU A O 1
ATOM 637 N N . PHE A 1 83 ? 28.763 -11.010 -39.066 1.00 91.06 83 PHE A N 1
ATOM 638 C CA . PHE A 1 83 ? 28.684 -11.604 -37.729 1.00 91.06 83 PHE A CA 1
ATOM 639 C C . PHE A 1 83 ? 29.122 -13.067 -37.753 1.00 91.06 83 PHE A C 1
ATOM 641 O O . PHE A 1 83 ? 28.659 -13.838 -38.592 1.00 91.06 83 PHE A O 1
ATOM 648 N N . THR A 1 84 ? 29.944 -13.455 -36.783 1.00 91.81 84 THR A N 1
ATOM 649 C CA . THR A 1 84 ? 30.215 -14.863 -36.464 1.00 91.81 84 THR A CA 1
ATOM 650 C C . THR A 1 84 ? 29.086 -15.438 -35.604 1.00 91.81 84 THR A C 1
ATOM 652 O O . THR A 1 84 ? 28.658 -16.568 -35.823 1.00 91.81 84 THR A O 1
ATOM 655 N N . ASP A 1 85 ? 28.562 -14.642 -34.665 1.00 93.38 85 ASP A N 1
ATOM 656 C CA . ASP A 1 85 ? 27.379 -14.959 -33.857 1.00 93.38 85 ASP A CA 1
ATOM 657 C C . ASP A 1 85 ? 26.695 -13.667 -33.365 1.00 93.38 85 ASP A C 1
ATOM 659 O O . ASP A 1 85 ? 27.296 -12.588 -33.354 1.00 93.38 85 ASP A O 1
ATOM 663 N N . TYR A 1 86 ? 25.429 -13.747 -32.953 1.00 94.75 86 TYR A N 1
ATOM 664 C CA . TYR A 1 86 ? 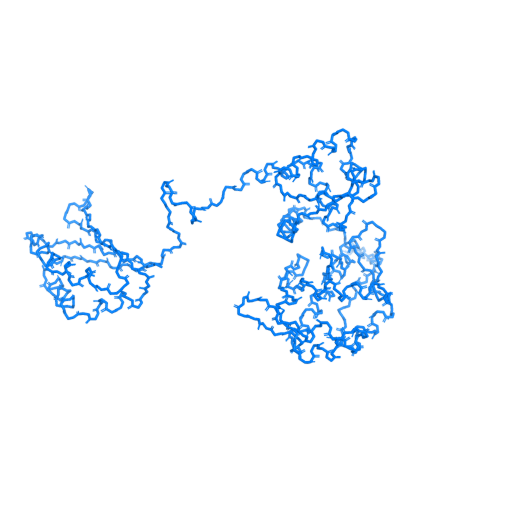24.752 -12.654 -32.255 1.00 94.75 86 TYR A CA 1
ATOM 665 C C . TYR A 1 86 ? 23.630 -13.144 -31.337 1.00 94.75 86 TYR A C 1
ATOM 667 O O . TYR A 1 86 ? 22.982 -14.167 -31.561 1.00 94.75 86 TYR A O 1
ATOM 675 N N . ARG A 1 87 ? 23.315 -12.337 -30.322 1.00 96.00 87 ARG A N 1
ATOM 676 C CA . ARG A 1 87 ? 22.193 -12.564 -29.413 1.00 96.00 87 ARG A CA 1
ATOM 677 C C . ARG A 1 87 ? 21.430 -11.277 -29.148 1.00 96.00 87 ARG A C 1
ATOM 679 O O . ARG A 1 87 ? 21.991 -10.275 -28.722 1.00 96.00 87 ARG A O 1
ATOM 686 N N . LEU A 1 88 ? 20.114 -11.337 -29.332 1.00 95.06 88 LEU A N 1
ATOM 687 C CA . LEU A 1 88 ? 19.198 -10.243 -29.023 1.00 95.06 88 LEU A CA 1
ATOM 688 C C . LEU A 1 88 ? 18.360 -10.595 -27.789 1.00 95.06 88 LEU A C 1
ATOM 690 O O . LEU A 1 88 ? 17.718 -11.644 -27.760 1.00 95.06 88 LEU A O 1
ATOM 694 N N . ARG A 1 89 ? 18.329 -9.713 -26.788 1.00 97.44 89 ARG A N 1
ATOM 695 C CA . ARG A 1 89 ? 17.391 -9.785 -25.658 1.00 97.44 89 ARG A CA 1
ATOM 696 C C . ARG A 1 89 ? 16.573 -8.504 -25.593 1.00 97.44 89 ARG A C 1
ATOM 698 O O . ARG A 1 89 ? 17.114 -7.412 -25.731 1.00 97.44 89 ARG A O 1
ATOM 705 N N . VAL A 1 90 ? 15.278 -8.653 -25.353 1.00 96.06 90 VAL A N 1
ATOM 706 C CA . VAL A 1 90 ? 14.353 -7.541 -25.121 1.00 96.06 90 VAL A CA 1
ATOM 707 C C . VAL A 1 90 ? 13.843 -7.685 -23.696 1.00 96.06 90 VAL A C 1
ATOM 709 O O . VAL A 1 90 ? 13.325 -8.740 -23.335 1.00 96.06 90 VAL A O 1
ATOM 712 N N . ALA A 1 91 ? 14.049 -6.661 -22.875 1.00 96.38 91 ALA A N 1
ATOM 713 C CA . ALA A 1 91 ? 13.725 -6.681 -21.456 1.00 96.38 91 ALA A CA 1
ATOM 714 C C . ALA A 1 91 ? 12.909 -5.447 -21.070 1.00 96.38 91 ALA A C 1
ATOM 716 O O . ALA A 1 91 ? 13.154 -4.348 -21.563 1.00 96.38 91 ALA A O 1
ATOM 717 N N . GLN A 1 92 ? 11.957 -5.612 -20.157 1.00 96.06 92 GLN A N 1
ATOM 718 C CA . GLN A 1 92 ? 11.259 -4.484 -19.552 1.00 96.06 92 GLN A CA 1
ATOM 719 C C . GLN A 1 92 ? 12.097 -3.913 -18.408 1.00 96.06 92 GLN A C 1
ATOM 721 O O . GLN A 1 92 ? 12.552 -4.650 -17.532 1.00 96.06 92 GLN A O 1
ATOM 726 N N . VAL A 1 93 ? 12.276 -2.593 -18.395 1.00 93.69 93 VAL A N 1
ATOM 727 C CA . VAL A 1 93 ? 12.926 -1.907 -17.276 1.00 93.69 93 VAL A CA 1
ATOM 728 C C . VAL A 1 93 ? 11.901 -1.759 -16.155 1.00 93.69 93 VAL A C 1
ATOM 730 O O . VAL A 1 93 ? 10.900 -1.063 -16.314 1.00 93.69 93 VAL A O 1
ATOM 733 N N . LEU A 1 94 ? 12.131 -2.456 -15.038 1.00 91.62 94 LEU A N 1
ATOM 734 C CA . LEU A 1 94 ? 11.244 -2.413 -13.868 1.00 91.62 94 LEU A CA 1
ATOM 735 C C . LEU A 1 94 ? 11.443 -1.146 -13.031 1.00 91.62 94 LEU A C 1
ATOM 737 O O . LEU A 1 94 ? 10.491 -0.666 -12.421 1.00 91.62 94 LEU A O 1
ATOM 741 N N . ARG A 1 95 ? 12.686 -0.657 -12.956 1.00 90.69 95 ARG A N 1
ATOM 742 C CA . ARG A 1 95 ? 13.091 0.553 -12.237 1.00 90.69 95 ARG A CA 1
ATOM 743 C C . ARG A 1 95 ? 14.277 1.194 -12.948 1.00 90.69 95 ARG A C 1
ATOM 745 O O . ARG A 1 95 ? 15.198 0.475 -13.328 1.00 90.69 95 ARG A O 1
ATOM 752 N N . ASP A 1 96 ? 14.253 2.511 -13.059 1.00 91.38 96 ASP A N 1
ATOM 753 C CA . ASP A 1 96 ? 15.327 3.343 -13.593 1.00 91.38 96 ASP A CA 1
ATOM 754 C C . ASP A 1 96 ? 15.548 4.534 -12.654 1.00 91.38 96 ASP A C 1
ATOM 756 O O . ASP A 1 96 ? 14.620 5.301 -12.386 1.00 91.38 96 ASP A O 1
ATOM 760 N N . TYR A 1 97 ? 16.735 4.617 -12.061 1.00 91.88 97 TYR A N 1
ATOM 761 C CA . TYR A 1 97 ? 17.089 5.669 -11.114 1.00 91.88 97 TYR A CA 1
ATOM 762 C C . TYR A 1 97 ? 18.605 5.864 -11.065 1.00 91.88 97 TYR A C 1
ATOM 764 O O . TYR A 1 97 ? 19.382 4.906 -11.078 1.00 91.88 97 TYR A O 1
ATOM 772 N N . GLY A 1 98 ? 19.016 7.123 -10.965 1.00 90.25 98 GLY A N 1
ATOM 773 C CA . GLY A 1 98 ? 20.411 7.536 -10.890 1.00 90.25 98 GLY A CA 1
ATOM 774 C C . GLY A 1 98 ? 20.827 7.970 -9.486 1.00 90.25 98 GLY A C 1
ATOM 775 O O . GLY A 1 98 ? 20.107 7.804 -8.500 1.00 90.25 98 GLY A O 1
ATOM 776 N N . LEU A 1 99 ? 22.011 8.583 -9.402 1.00 87.81 99 LEU A N 1
ATOM 777 C CA . LEU A 1 99 ? 22.508 9.188 -8.162 1.00 87.81 99 LEU A CA 1
ATOM 778 C C . LEU A 1 99 ? 21.548 10.269 -7.632 1.00 87.81 99 LEU A C 1
ATOM 780 O O . LEU A 1 99 ? 21.322 10.352 -6.425 1.00 87.81 99 LEU A O 1
ATOM 784 N N . ASN A 1 100 ? 20.967 11.054 -8.544 1.00 89.62 100 ASN A N 1
ATOM 785 C CA . ASN A 1 100 ? 20.117 12.201 -8.222 1.00 89.62 100 ASN A CA 1
ATOM 786 C C . ASN A 1 100 ? 18.628 11.941 -8.504 1.00 89.62 100 ASN A C 1
ATOM 788 O O . ASN A 1 100 ? 17.771 12.407 -7.761 1.00 89.62 100 ASN A O 1
ATOM 792 N N . GLU A 1 101 ? 18.308 11.162 -9.536 1.00 89.12 101 GLU A N 1
ATOM 793 C CA . GLU A 1 101 ? 16.934 10.812 -9.917 1.00 89.12 101 GLU A CA 1
ATOM 794 C C . GLU A 1 101 ? 16.510 9.555 -9.162 1.00 89.12 101 GLU A C 1
ATOM 796 O O . GLU A 1 101 ? 16.796 8.448 -9.602 1.00 89.12 101 GLU A O 1
ATOM 801 N N . ARG A 1 102 ? 15.892 9.710 -7.986 1.00 85.50 102 ARG A N 1
ATOM 802 C CA . ARG A 1 102 ? 15.650 8.595 -7.050 1.00 85.50 102 ARG A CA 1
ATOM 803 C C . ARG A 1 102 ? 14.191 8.165 -6.908 1.00 85.50 102 ARG A C 1
ATOM 805 O O . ARG A 1 102 ? 13.912 7.323 -6.061 1.00 85.50 102 ARG A O 1
ATOM 812 N N . ASP A 1 103 ? 13.282 8.669 -7.736 1.00 84.94 103 ASP A N 1
ATOM 813 C CA . ASP A 1 103 ? 11.839 8.397 -7.608 1.00 84.94 103 ASP A CA 1
ATOM 814 C C . ASP A 1 103 ? 11.495 6.905 -7.706 1.00 84.94 103 ASP A C 1
ATOM 816 O O . ASP A 1 103 ? 10.596 6.417 -7.025 1.00 84.94 103 ASP A O 1
ATOM 820 N N . GLN A 1 104 ? 12.247 6.155 -8.516 1.00 84.75 104 GLN A N 1
ATOM 821 C CA . GLN A 1 104 ? 12.080 4.706 -8.658 1.00 84.75 104 GLN A CA 1
ATOM 822 C C . GLN A 1 104 ? 13.013 3.902 -7.740 1.00 84.75 104 GLN A C 1
ATOM 824 O O . GLN A 1 104 ? 12.985 2.668 -7.762 1.00 84.75 104 GLN A O 1
ATOM 829 N N . ALA A 1 105 ? 13.852 4.565 -6.934 1.00 86.62 105 ALA A N 1
ATOM 830 C CA . ALA A 1 105 ? 14.739 3.882 -6.007 1.00 86.62 105 ALA A CA 1
ATOM 831 C C . ALA A 1 105 ? 13.916 3.194 -4.903 1.00 86.62 105 ALA A C 1
ATOM 833 O O . ALA A 1 105 ? 12.933 3.757 -4.416 1.00 86.62 105 ALA A O 1
ATOM 834 N N . PRO A 1 106 ? 14.311 1.991 -4.450 1.00 84.19 106 PRO A N 1
ATOM 835 C CA . PRO A 1 106 ? 13.653 1.353 -3.319 1.00 84.19 106 PRO A CA 1
ATOM 836 C C . PRO A 1 106 ? 13.645 2.281 -2.099 1.00 84.19 106 PRO A C 1
ATOM 838 O O . PRO A 1 106 ? 14.686 2.823 -1.714 1.00 84.19 106 PRO A O 1
ATOM 841 N N . CYS A 1 107 ? 12.476 2.457 -1.482 1.00 82.00 107 CYS A N 1
ATOM 842 C CA . CYS A 1 107 ? 12.367 3.265 -0.273 1.00 82.00 107 CYS A CA 1
ATOM 843 C C . CYS A 1 107 ? 13.202 2.654 0.867 1.00 82.00 107 CYS A C 1
ATOM 845 O O . CYS A 1 107 ? 13.249 1.433 1.049 1.00 82.00 107 CYS A O 1
ATOM 847 N N . ASN A 1 108 ? 13.867 3.501 1.656 1.00 82.88 108 ASN A N 1
ATOM 848 C CA . ASN A 1 108 ? 14.568 3.035 2.846 1.00 82.88 108 ASN A CA 1
ATOM 849 C C . ASN A 1 108 ? 13.567 2.844 3.993 1.00 82.88 108 ASN A C 1
ATOM 851 O O . ASN A 1 108 ? 13.135 3.811 4.619 1.00 82.88 108 ASN A O 1
ATOM 855 N N . LEU A 1 109 ? 13.231 1.589 4.291 1.00 84.31 109 LEU A N 1
ATOM 856 C CA . LEU A 1 109 ? 12.309 1.238 5.374 1.00 84.31 109 LEU A CA 1
ATOM 857 C C . LEU A 1 109 ? 12.940 1.325 6.774 1.00 84.31 109 LEU A C 1
ATOM 859 O O . LEU A 1 109 ? 12.216 1.274 7.767 1.00 84.31 109 LEU A O 1
ATOM 863 N N . GLN A 1 110 ? 14.266 1.453 6.891 1.00 87.81 110 GLN A N 1
ATOM 864 C CA . GLN A 1 110 ? 14.971 1.382 8.176 1.00 87.81 110 GLN A CA 1
ATOM 865 C C . GLN A 1 110 ? 14.484 2.412 9.216 1.00 87.81 110 GLN A C 1
ATOM 867 O O . GLN A 1 110 ? 14.269 2.009 10.365 1.00 87.81 110 GLN A O 1
ATOM 872 N N . PRO A 1 111 ? 14.269 3.705 8.889 1.00 86.50 111 PRO A N 1
ATOM 873 C CA . PRO A 1 111 ? 13.789 4.679 9.872 1.00 86.50 111 PRO A CA 1
ATOM 874 C C . PRO A 1 111 ? 12.398 4.321 10.407 1.00 86.50 111 PRO A C 1
ATOM 876 O O . PRO A 1 111 ? 12.160 4.392 11.612 1.00 86.50 111 PRO A O 1
ATOM 879 N N . LEU A 1 112 ? 11.507 3.855 9.523 1.00 86.38 112 LEU A N 1
ATOM 880 C CA . LEU A 1 112 ? 10.161 3.405 9.882 1.00 86.38 112 LEU A CA 1
ATOM 881 C C . LEU A 1 112 ? 10.214 2.157 10.770 1.00 86.38 112 LEU A C 1
ATOM 883 O O . LEU A 1 112 ? 9.568 2.116 11.815 1.00 86.38 112 LEU A O 1
ATOM 887 N N . ALA A 1 113 ? 11.034 1.170 10.404 1.00 88.19 113 ALA A N 1
ATOM 888 C CA . ALA A 1 113 ? 11.221 -0.050 11.185 1.00 88.19 113 ALA A CA 1
ATOM 889 C C . ALA A 1 113 ? 11.776 0.253 12.588 1.00 88.19 113 ALA A C 1
ATOM 891 O O . ALA A 1 113 ? 11.278 -0.266 13.585 1.00 88.19 113 ALA A O 1
ATOM 892 N N . THR A 1 114 ? 12.757 1.154 12.680 1.00 91.38 114 THR A N 1
ATOM 893 C CA . THR A 1 114 ? 13.359 1.591 13.952 1.00 91.38 114 THR A CA 1
ATOM 894 C C . THR A 1 114 ? 12.337 2.312 14.827 1.00 91.38 114 THR A C 1
ATOM 896 O O . THR A 1 114 ? 12.303 2.138 16.050 1.00 91.38 114 THR A O 1
ATOM 899 N N . LEU A 1 115 ? 11.462 3.107 14.207 1.00 91.88 115 LEU A N 1
ATOM 900 C CA . LEU A 1 115 ? 10.379 3.763 14.915 1.00 91.88 115 LEU A CA 1
ATOM 901 C C . LEU A 1 115 ? 9.429 2.736 15.536 1.00 91.88 115 LEU A C 1
ATOM 903 O O . LEU A 1 115 ? 9.095 2.887 16.700 1.00 91.88 115 LEU A O 1
ATOM 907 N N . ILE A 1 116 ? 9.023 1.675 14.852 1.00 90.69 116 ILE A N 1
ATOM 908 C CA . ILE A 1 116 ? 8.038 0.732 15.417 1.00 90.69 116 ILE A CA 1
ATOM 909 C C . ILE A 1 116 ? 8.636 -0.400 16.263 1.00 90.69 116 ILE A C 1
ATOM 911 O O . ILE A 1 116 ? 7.899 -1.029 17.015 1.00 90.69 116 ILE A O 1
ATOM 915 N N . ALA A 1 117 ? 9.947 -0.647 16.189 1.00 91.31 117 ALA A N 1
ATOM 916 C CA . ALA A 1 117 ? 10.623 -1.742 16.900 1.00 91.31 117 ALA A CA 1
ATOM 917 C C . ALA A 1 117 ? 10.638 -1.611 18.439 1.00 91.31 117 ALA A C 1
ATOM 919 O O . ALA A 1 117 ? 11.117 -2.498 19.140 1.00 91.31 117 ALA A O 1
ATOM 920 N N . ASP A 1 118 ? 10.124 -0.510 18.983 1.00 94.94 118 ASP A N 1
ATOM 921 C CA . ASP A 1 118 ? 10.004 -0.289 20.420 1.00 94.94 118 ASP A CA 1
ATOM 922 C C . ASP A 1 118 ? 8.692 -0.872 20.965 1.00 94.94 118 ASP A C 1
ATOM 924 O O . ASP A 1 118 ? 7.622 -0.573 20.425 1.00 94.94 118 ASP A O 1
ATOM 928 N N . PRO A 1 119 ? 8.741 -1.658 22.054 1.00 91.88 119 PRO A N 1
ATOM 929 C CA . PRO A 1 119 ? 7.572 -2.371 22.562 1.00 91.88 119 PRO A CA 1
ATOM 930 C C . PRO A 1 119 ? 6.456 -1.429 23.030 1.00 91.88 119 PRO A C 1
ATOM 932 O O . PRO A 1 119 ? 5.281 -1.715 22.794 1.00 91.88 119 PRO A O 1
ATOM 935 N N . SER A 1 120 ? 6.797 -0.284 23.628 1.00 95.25 120 SER A N 1
ATOM 936 C CA . SER A 1 120 ? 5.814 0.698 24.090 1.00 95.25 120 SER A CA 1
ATOM 937 C C . SER A 1 120 ? 5.091 1.329 22.907 1.00 95.25 120 SER A C 1
ATOM 939 O O . SER A 1 120 ? 3.862 1.402 22.895 1.00 95.25 120 SER A O 1
ATOM 941 N N . ARG A 1 121 ? 5.835 1.746 21.872 1.00 95.94 121 ARG A N 1
ATOM 942 C CA . ARG A 1 121 ? 5.241 2.311 20.648 1.00 95.94 121 ARG A CA 1
ATOM 943 C C . ARG A 1 121 ? 4.394 1.279 19.912 1.00 95.94 121 ARG A C 1
ATOM 945 O O . ARG A 1 121 ? 3.271 1.598 19.530 1.00 95.94 121 ARG A O 1
ATOM 952 N N . ALA A 1 122 ? 4.868 0.041 19.782 1.00 92.12 122 ALA A N 1
ATOM 953 C CA . ALA A 1 122 ? 4.105 -1.044 19.168 1.00 92.12 122 ALA A CA 1
ATOM 954 C C . ALA A 1 122 ? 2.790 -1.336 19.916 1.00 92.12 122 ALA A C 1
ATOM 956 O O . ALA A 1 122 ? 1.749 -1.537 19.282 1.00 92.12 122 ALA A O 1
ATOM 957 N N . ALA A 1 123 ? 2.805 -1.310 21.254 1.00 88.88 123 ALA A N 1
ATOM 958 C CA . ALA A 1 123 ? 1.611 -1.489 22.077 1.00 88.88 123 ALA A CA 1
ATOM 959 C C . ALA A 1 123 ? 0.612 -0.331 21.911 1.00 88.88 123 ALA A C 1
ATOM 961 O O . ALA A 1 123 ? -0.577 -0.574 21.695 1.00 88.88 123 ALA A O 1
ATOM 962 N N . MET A 1 124 ? 1.084 0.922 21.927 1.00 93.56 124 MET A N 1
ATOM 963 C CA . MET A 1 124 ? 0.242 2.102 21.681 1.00 93.56 124 MET A CA 1
ATOM 964 C C . MET A 1 124 ? -0.399 2.063 20.289 1.00 93.56 124 MET A C 1
ATOM 966 O O . MET A 1 124 ? -1.605 2.262 20.161 1.00 93.56 124 MET A O 1
ATOM 970 N N . LEU A 1 125 ? 0.384 1.760 19.250 1.00 92.81 125 LEU A N 1
ATOM 971 C CA . LEU A 1 125 ? -0.107 1.651 17.874 1.00 92.81 125 LEU A CA 1
ATOM 972 C C . LEU A 1 125 ? -1.110 0.500 17.720 1.00 92.81 125 LEU A C 1
ATOM 974 O O . LEU A 1 125 ? -2.136 0.667 17.069 1.00 92.81 125 LEU A O 1
ATOM 978 N N . SER A 1 126 ? -0.881 -0.641 18.377 1.00 84.88 126 SER A N 1
ATOM 979 C CA . SER A 1 126 ? -1.834 -1.762 18.390 1.00 84.88 126 SER A CA 1
ATOM 980 C C . SER A 1 126 ? -3.144 -1.410 19.108 1.00 84.88 126 SER A C 1
ATOM 982 O O . SER A 1 126 ? -4.221 -1.839 18.682 1.00 84.88 126 SER A O 1
ATOM 984 N N . HIS A 1 127 ? -3.074 -0.598 20.168 1.00 84.50 127 HIS A N 1
ATOM 985 C CA . HIS A 1 127 ? -4.252 -0.074 20.859 1.00 84.50 127 HIS A CA 1
ATOM 986 C C . HIS A 1 127 ? -5.059 0.871 19.955 1.00 84.50 127 HIS A C 1
ATOM 988 O O . HIS A 1 127 ? -6.267 0.701 19.810 1.00 84.50 127 HIS A O 1
ATOM 994 N N . LEU A 1 128 ? -4.390 1.799 19.265 1.00 86.94 128 LEU A N 1
ATOM 995 C CA . LEU A 1 128 ? -5.016 2.725 18.307 1.00 86.94 128 LEU A CA 1
ATOM 996 C C . LEU A 1 128 ? -5.482 2.056 17.010 1.00 86.94 128 LEU A C 1
ATOM 998 O O . LEU A 1 128 ? -6.351 2.563 16.315 1.00 86.94 128 LEU A O 1
ATOM 1002 N N . LEU A 1 129 ? -4.936 0.896 16.665 1.00 80.50 129 LEU A N 1
ATOM 1003 C CA . LEU A 1 129 ? -5.497 0.083 15.592 1.00 80.50 129 LEU A CA 1
ATOM 1004 C C . LEU A 1 129 ? -6.826 -0.566 16.016 1.00 80.50 129 LEU A C 1
ATOM 1006 O O . LEU A 1 129 ? -7.663 -0.906 15.176 1.00 80.50 129 LEU A O 1
ATOM 1010 N N . SER A 1 130 ? -7.012 -0.749 17.327 1.00 66.50 130 SER A N 1
ATOM 1011 C CA . SER A 1 130 ? -8.183 -1.386 17.927 1.00 66.50 130 SER A CA 1
ATOM 1012 C C . SER A 1 130 ? -9.331 -0.417 18.226 1.00 66.50 130 SER A C 1
ATOM 1014 O O . SER A 1 130 ? -10.484 -0.848 18.246 1.00 66.50 130 SER A O 1
ATOM 1016 N N . GLY A 1 131 ? -9.043 0.874 18.412 1.00 63.06 131 GLY A N 1
ATOM 1017 C CA . GLY A 1 131 ? -10.021 1.934 18.674 1.00 63.06 131 GLY A CA 1
ATOM 1018 C C . GLY A 1 131 ? -9.665 3.235 17.951 1.00 63.06 131 GLY A C 1
ATOM 1019 O O . GLY A 1 131 ? -8.508 3.479 17.656 1.00 63.06 131 GLY A O 1
ATOM 1020 N N . GLU A 1 132 ? -10.650 4.080 17.640 1.00 65.00 132 GLU A N 1
ATOM 1021 C CA . GLU A 1 132 ? -10.420 5.247 16.768 1.00 65.00 132 GLU A CA 1
ATOM 1022 C C . GLU A 1 132 ? -9.683 6.408 17.455 1.00 65.00 132 GLU A C 1
ATOM 1024 O O . GLU A 1 132 ? -8.957 7.130 16.780 1.00 65.00 132 GLU A O 1
ATOM 1029 N N . LEU A 1 133 ? -9.849 6.589 18.770 1.00 79.94 133 LEU A N 1
ATOM 1030 C CA . LEU A 1 133 ? -9.267 7.683 19.556 1.00 79.94 133 LEU A CA 1
ATOM 1031 C C . LEU A 1 133 ? -8.889 7.174 20.953 1.00 79.94 133 LEU A C 1
ATOM 1033 O O . LEU A 1 133 ? -9.686 6.476 21.576 1.00 79.94 133 LEU A O 1
ATOM 1037 N N . ALA A 1 134 ? -7.720 7.561 21.467 1.00 83.81 134 ALA A N 1
ATOM 1038 C CA . ALA A 1 134 ? -7.312 7.276 22.847 1.00 83.81 134 ALA A CA 1
ATOM 1039 C C . ALA A 1 134 ? -6.549 8.450 23.474 1.00 83.81 134 ALA A C 1
ATOM 1041 O O . ALA A 1 134 ? -5.813 9.170 22.798 1.00 83.81 134 ALA A O 1
ATOM 1042 N N . SER A 1 135 ? -6.710 8.652 24.778 1.00 89.62 135 SER A N 1
ATOM 1043 C CA . SER A 1 135 ? -5.943 9.635 25.548 1.00 89.62 135 SER A CA 1
ATOM 1044 C C . SER A 1 135 ? -4.511 9.157 25.824 1.00 89.62 135 SER A C 1
ATOM 1046 O O . SER A 1 135 ? -4.210 7.962 25.797 1.00 89.62 135 SER A O 1
ATOM 1048 N N . ALA A 1 136 ? -3.614 10.088 26.169 1.00 90.88 136 ALA A N 1
ATOM 1049 C CA . ALA A 1 136 ? -2.242 9.744 26.557 1.00 90.88 136 ALA A CA 1
ATOM 1050 C C . ALA A 1 136 ? -2.188 8.757 27.741 1.00 90.88 136 ALA A C 1
ATOM 1052 O O . ALA A 1 136 ? -1.338 7.870 27.758 1.00 90.88 136 ALA A O 1
ATOM 1053 N N . SER A 1 137 ? -3.109 8.875 28.703 1.00 89.00 137 SER A N 1
ATOM 1054 C CA . SER A 1 137 ? -3.184 7.987 29.870 1.00 89.00 137 SER A CA 1
ATOM 1055 C C . SER A 1 137 ? -3.617 6.567 29.499 1.00 89.00 137 SER A C 1
ATOM 1057 O O . SER A 1 137 ? -3.078 5.597 30.030 1.00 89.00 137 SER A O 1
ATOM 1059 N N . GLU A 1 138 ? -4.559 6.421 28.564 1.00 86.75 138 GLU A N 1
ATOM 1060 C CA . GLU A 1 138 ? -4.974 5.106 28.061 1.00 86.75 138 GLU A CA 1
ATOM 1061 C C . GLU A 1 138 ? -3.844 4.417 27.298 1.00 86.75 138 GLU A C 1
ATOM 1063 O O . GLU A 1 138 ? -3.597 3.230 27.509 1.00 86.75 138 GLU A O 1
ATOM 1068 N N . LEU A 1 139 ? -3.109 5.173 26.480 1.00 92.06 139 LEU A N 1
ATOM 1069 C CA . LEU A 1 139 ? -1.959 4.670 25.729 1.00 92.06 139 LEU A CA 1
ATOM 1070 C C . LEU A 1 139 ? -0.777 4.314 26.633 1.00 92.06 139 LEU A C 1
ATOM 1072 O O . LEU A 1 139 ? -0.132 3.290 26.419 1.00 92.06 139 LEU A O 1
ATOM 1076 N N . ALA A 1 140 ? -0.532 5.103 27.680 1.00 94.19 140 ALA A N 1
ATOM 1077 C CA . ALA A 1 140 ? 0.453 4.787 28.710 1.00 94.19 140 ALA A CA 1
ATOM 1078 C C . ALA A 1 140 ? 0.127 3.452 29.399 1.00 94.19 140 ALA A C 1
ATOM 1080 O O . ALA A 1 140 ? 0.984 2.574 29.490 1.00 94.19 140 ALA A O 1
ATOM 1081 N N . ARG A 1 141 ? -1.140 3.263 29.798 1.00 89.19 141 ARG A N 1
ATOM 1082 C CA . ARG A 1 141 ? -1.627 2.013 30.397 1.00 89.19 141 ARG A CA 1
ATOM 1083 C C . ARG A 1 141 ? -1.514 0.833 29.434 1.00 89.19 141 ARG A C 1
ATOM 1085 O O . ARG A 1 141 ? -1.077 -0.233 29.850 1.00 89.19 141 ARG A O 1
ATOM 1092 N N . ALA A 1 142 ? -1.879 1.015 28.165 1.00 84.44 142 ALA A N 1
ATOM 1093 C CA . ALA A 1 142 ? -1.783 -0.033 27.148 1.00 84.44 142 ALA A CA 1
ATOM 1094 C C . ALA A 1 142 ? -0.333 -0.479 26.894 1.00 84.44 142 ALA A C 1
ATOM 1096 O O . ALA A 1 142 ? -0.093 -1.654 26.632 1.00 84.44 142 ALA A O 1
ATOM 1097 N N . ALA A 1 143 ? 0.625 0.443 27.000 1.00 92.69 143 ALA A N 1
ATOM 1098 C CA . ALA A 1 143 ? 2.051 0.160 26.862 1.00 92.69 143 ALA A CA 1
ATOM 1099 C C . ALA A 1 143 ? 2.745 -0.264 28.166 1.00 92.69 143 ALA A C 1
ATOM 1101 O O . ALA A 1 143 ? 3.917 -0.626 28.127 1.00 92.69 143 ALA A O 1
ATOM 1102 N N . GLY A 1 144 ? 2.062 -0.208 29.314 1.00 93.12 144 GLY A N 1
ATOM 1103 C CA . GLY A 1 144 ? 2.660 -0.518 30.614 1.00 93.12 144 GLY A CA 1
ATOM 1104 C C . GLY A 1 144 ? 3.750 0.470 31.048 1.00 93.12 144 GLY A C 1
ATOM 1105 O O . GLY A 1 144 ? 4.679 0.080 31.749 1.00 93.12 144 GLY A O 1
ATOM 1106 N N . VAL A 1 145 ? 3.664 1.740 30.631 1.00 96.62 145 VAL A N 1
ATOM 1107 C CA . VAL A 1 145 ? 4.672 2.775 30.929 1.00 96.62 145 VAL A CA 1
ATOM 1108 C C . VAL A 1 145 ? 4.081 3.979 31.663 1.00 96.62 145 VAL A C 1
ATOM 1110 O O . VAL A 1 145 ? 2.882 4.243 31.607 1.00 96.62 145 VAL A O 1
ATOM 1113 N N . GLY A 1 146 ? 4.939 4.750 32.338 1.00 96.00 146 GLY A N 1
ATOM 1114 C CA . GLY A 1 146 ? 4.552 6.005 32.989 1.00 96.00 146 GLY A CA 1
ATOM 1115 C C . GLY A 1 146 ? 4.229 7.136 32.001 1.00 96.00 146 GLY A C 1
ATOM 1116 O O . GLY A 1 146 ? 4.652 7.121 30.843 1.00 96.00 146 GLY A O 1
ATOM 1117 N N . ALA A 1 147 ? 3.520 8.166 32.475 1.00 92.81 147 ALA A N 1
ATOM 1118 C CA . ALA A 1 147 ? 3.036 9.279 31.648 1.00 92.81 147 ALA A CA 1
ATOM 1119 C C . ALA A 1 147 ? 4.153 10.067 30.928 1.00 92.81 147 ALA A C 1
ATOM 1121 O O . ALA A 1 147 ? 3.976 10.484 29.779 1.00 92.81 147 ALA A O 1
ATOM 1122 N N . ALA A 1 148 ? 5.312 10.245 31.573 1.00 93.06 148 ALA A N 1
ATOM 1123 C CA . ALA A 1 148 ? 6.464 10.927 30.978 1.00 93.06 148 ALA A CA 1
ATOM 1124 C C . ALA A 1 148 ? 7.036 10.134 29.789 1.00 93.06 148 ALA A C 1
ATOM 1126 O O . ALA A 1 148 ? 7.209 10.678 28.697 1.00 93.06 148 ALA A O 1
ATOM 1127 N N . THR A 1 149 ? 7.237 8.825 29.971 1.00 95.31 149 THR A N 1
ATOM 1128 C CA . THR A 1 149 ? 7.699 7.906 28.921 1.00 95.31 149 THR A CA 1
ATOM 1129 C C . THR A 1 149 ? 6.693 7.824 27.776 1.00 95.31 149 THR A C 1
ATOM 1131 O O . THR A 1 149 ? 7.072 7.913 26.608 1.00 95.31 149 THR A O 1
ATOM 1134 N N . ALA A 1 150 ? 5.396 7.745 28.094 1.00 95.62 150 ALA A N 1
ATOM 1135 C CA . ALA A 1 150 ? 4.343 7.760 27.088 1.00 95.62 150 ALA A CA 1
ATOM 1136 C C . ALA A 1 150 ? 4.370 9.038 26.244 1.00 95.62 150 ALA A C 1
ATOM 1138 O O . ALA A 1 150 ? 4.364 8.967 25.019 1.00 95.62 150 ALA A O 1
ATOM 1139 N N . SER A 1 151 ? 4.490 10.205 26.880 1.00 94.75 151 SER A N 1
ATOM 1140 C CA . SER A 1 151 ? 4.564 11.491 26.177 1.00 94.75 151 SER A CA 1
ATOM 1141 C C . SER A 1 151 ? 5.757 11.567 25.217 1.00 94.75 151 SER A C 1
ATOM 1143 O O . SER A 1 151 ? 5.611 12.068 24.101 1.00 94.75 151 SER A O 1
ATOM 1145 N N . ALA A 1 152 ? 6.920 11.031 25.607 1.00 96.62 152 ALA A N 1
ATOM 1146 C CA . ALA A 1 152 ? 8.100 10.971 24.744 1.00 96.62 152 ALA A CA 1
ATOM 1147 C C . ALA A 1 152 ? 7.893 10.046 23.531 1.00 96.62 152 ALA A C 1
ATOM 1149 O O . ALA A 1 152 ? 8.281 10.386 22.413 1.00 96.62 152 ALA A O 1
ATOM 1150 N N . HIS A 1 153 ? 7.247 8.894 23.721 1.00 97.19 153 HIS A N 1
ATOM 1151 C CA . HIS A 1 153 ? 6.900 7.988 22.626 1.00 97.19 153 HIS A CA 1
ATOM 1152 C C . HIS A 1 153 ? 5.876 8.593 21.663 1.00 97.19 153 HIS A C 1
ATOM 1154 O O . HIS A 1 153 ? 6.073 8.529 20.450 1.00 97.19 153 HIS A O 1
ATOM 1160 N N . LEU A 1 154 ? 4.825 9.225 22.190 1.00 96.50 154 LEU A N 1
ATOM 1161 C CA . LEU A 1 154 ? 3.798 9.889 21.386 1.00 96.50 154 LEU A CA 1
ATOM 1162 C C . LEU A 1 154 ? 4.382 11.044 20.571 1.00 96.50 154 LEU A C 1
ATOM 1164 O O . LEU A 1 154 ? 4.003 11.207 19.418 1.00 96.50 154 LEU A O 1
ATOM 1168 N N . ARG A 1 155 ? 5.341 11.797 21.127 1.00 96.75 155 ARG A N 1
ATOM 1169 C CA . ARG A 1 155 ? 6.083 12.830 20.389 1.00 96.75 155 ARG A CA 1
ATOM 1170 C C . ARG A 1 155 ? 6.783 12.244 19.164 1.00 96.75 155 ARG A C 1
ATOM 1172 O O . ARG A 1 155 ? 6.528 12.701 18.063 1.00 96.75 155 ARG A O 1
ATOM 1179 N N . LYS A 1 156 ? 7.575 11.180 19.339 1.00 96.38 156 LYS A N 1
ATOM 1180 C CA . LYS A 1 156 ? 8.285 10.522 18.225 1.00 96.38 156 LYS A CA 1
ATOM 1181 C C . LYS A 1 156 ? 7.332 10.030 17.133 1.00 96.38 156 LYS A C 1
ATOM 1183 O O . LYS A 1 156 ? 7.653 10.121 15.956 1.00 96.38 156 LYS A O 1
ATOM 1188 N N . LEU A 1 157 ? 6.174 9.497 17.524 1.00 96.44 157 LEU A N 1
ATOM 1189 C CA . LEU A 1 157 ? 5.165 9.017 16.579 1.00 96.44 157 LEU A CA 1
ATOM 1190 C C . LEU A 1 157 ? 4.436 10.162 15.856 1.00 96.44 157 LEU A C 1
ATOM 1192 O O . LEU A 1 157 ? 4.111 10.014 14.683 1.00 96.44 157 LEU A O 1
ATOM 1196 N N . LEU A 1 158 ? 4.198 11.292 16.528 1.00 96.19 158 LEU A N 1
ATOM 1197 C CA . LEU A 1 158 ? 3.655 12.505 15.909 1.00 96.19 158 LEU A CA 1
ATOM 1198 C C . LEU A 1 158 ? 4.653 13.123 14.924 1.00 96.19 158 LEU A C 1
ATOM 1200 O O . LEU A 1 158 ? 4.285 13.401 13.790 1.00 96.19 158 LEU A O 1
ATOM 1204 N N . ASP A 1 159 ? 5.911 13.288 15.338 1.00 94.69 159 ASP A N 1
ATOM 1205 C CA . ASP A 1 159 ? 6.965 13.901 14.519 1.00 94.69 159 ASP A CA 1
ATOM 1206 C C . ASP A 1 159 ? 7.240 13.078 13.249 1.00 94.69 159 ASP A C 1
ATOM 1208 O O . ASP A 1 159 ? 7.568 13.628 12.202 1.00 94.69 159 ASP A O 1
ATOM 1212 N N . ALA A 1 160 ? 7.061 11.755 13.326 1.00 93.19 160 ALA A N 1
ATOM 1213 C CA . ALA A 1 160 ? 7.178 10.846 12.190 1.00 93.19 160 ALA A CA 1
ATOM 1214 C C . ALA A 1 160 ? 5.883 10.691 11.366 1.00 93.19 160 ALA A C 1
ATOM 1216 O O . ALA A 1 160 ? 5.865 9.898 10.428 1.00 93.19 160 ALA A O 1
ATOM 1217 N N . GLY A 1 161 ? 4.793 11.378 11.726 1.00 93.38 161 GLY A N 1
ATOM 1218 C CA . GLY A 1 161 ? 3.525 11.337 10.990 1.00 93.38 161 GLY A CA 1
ATOM 1219 C C . GLY A 1 161 ? 2.705 10.053 11.155 1.00 93.38 161 GLY A C 1
ATOM 1220 O O . GLY A 1 161 ? 1.801 9.807 10.371 1.00 93.38 161 GLY A O 1
ATOM 1221 N N . TRP A 1 162 ? 2.979 9.223 12.166 1.00 94.50 162 TRP A N 1
ATOM 1222 C CA . TRP A 1 162 ? 2.205 7.997 12.428 1.00 94.50 162 TRP A CA 1
ATOM 1223 C C . TRP A 1 162 ? 0.912 8.270 13.193 1.00 94.50 162 TRP A C 1
ATOM 1225 O O . TRP A 1 162 ? -0.035 7.482 13.134 1.00 94.50 162 TRP A O 1
ATOM 1235 N N . LEU A 1 163 ? 0.877 9.378 13.934 1.00 95.62 163 LEU A N 1
ATOM 1236 C CA . LEU A 1 163 ? -0.260 9.793 14.740 1.00 95.62 163 LEU A CA 1
ATOM 1237 C C . LEU A 1 163 ? -0.717 11.197 14.372 1.00 95.62 163 LEU A C 1
ATOM 1239 O O . LEU A 1 163 ? 0.069 12.036 13.943 1.00 95.62 163 LEU A O 1
ATOM 1243 N N . VAL A 1 164 ? -1.983 11.468 14.666 1.00 92.88 164 VAL A N 1
ATOM 1244 C CA . VAL A 1 164 ? -2.542 12.816 14.743 1.00 92.88 164 VAL A CA 1
ATOM 1245 C C . VAL A 1 164 ? -3.085 13.029 16.151 1.00 92.88 164 VAL A C 1
ATOM 1247 O O . VAL A 1 164 ? -3.633 12.114 16.772 1.00 92.88 164 VAL A O 1
ATOM 1250 N N . CYS A 1 165 ? -2.903 14.243 16.667 1.00 93.50 165 CYS A N 1
ATOM 1251 C CA . CYS A 1 165 ? -3.422 14.665 17.959 1.00 93.50 165 CYS A CA 1
ATOM 1252 C C . CYS A 1 165 ? -4.577 15.646 17.754 1.00 93.50 165 CYS A C 1
ATOM 1254 O O . CYS A 1 165 ? -4.383 16.723 17.196 1.00 93.50 165 CYS A O 1
ATOM 1256 N N . GLU A 1 166 ? -5.745 15.316 18.293 1.00 83.50 166 GLU A N 1
ATOM 1257 C CA . GLU A 1 166 ? -6.932 16.164 18.276 1.00 83.50 166 GLU A CA 1
ATOM 1258 C C . GLU A 1 166 ? -7.201 16.711 19.687 1.00 83.50 166 GLU A C 1
ATOM 1260 O O . GLU A 1 166 ? -7.354 15.931 20.639 1.00 83.50 166 GLU A O 1
ATOM 1265 N N . PRO A 1 167 ? -7.248 18.041 19.876 1.00 79.06 167 PRO A N 1
ATOM 1266 C CA . PRO A 1 167 ? -7.714 18.612 21.130 1.00 79.06 167 PRO A CA 1
ATOM 1267 C C . PRO A 1 167 ? -9.234 18.426 21.239 1.00 79.06 167 PRO A C 1
ATOM 1269 O O . PRO A 1 167 ? -9.982 18.831 20.352 1.00 79.06 167 PRO A O 1
ATOM 1272 N N . ARG A 1 168 ? -9.709 17.838 22.342 1.00 73.88 168 ARG A N 1
ATOM 1273 C CA . ARG A 1 168 ? -11.138 17.797 22.690 1.00 73.88 168 ARG A CA 1
ATOM 1274 C C . ARG A 1 168 ? -11.325 18.286 24.119 1.00 73.88 168 ARG A C 1
ATOM 1276 O O . ARG A 1 168 ? -11.073 17.569 25.089 1.00 73.88 168 ARG A O 1
ATOM 1283 N N . GLY A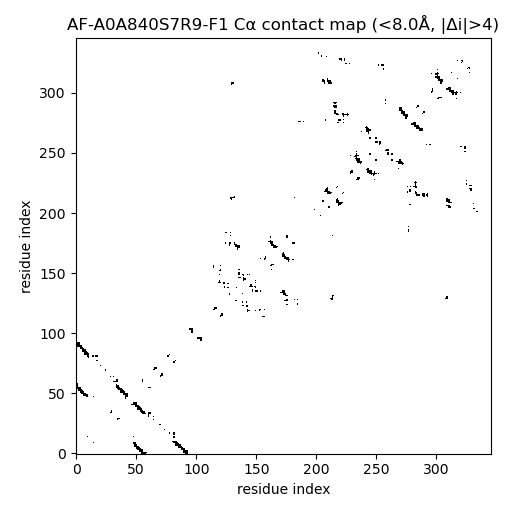 1 169 ? -11.760 19.537 24.242 1.00 75.00 169 GLY A N 1
ATOM 1284 C CA . GLY A 1 169 ? -11.898 20.203 25.534 1.00 75.00 169 GLY A CA 1
ATOM 1285 C C . GLY A 1 169 ? -10.557 20.280 26.268 1.00 75.00 169 GLY A C 1
ATOM 1286 O O . GLY A 1 169 ? -9.578 20.793 25.734 1.00 75.00 169 GLY A O 1
ATOM 1287 N N . ARG A 1 170 ? -10.507 19.762 27.500 1.00 73.19 170 ARG A N 1
ATOM 1288 C CA . ARG A 1 170 ? -9.304 19.790 28.356 1.00 73.19 170 ARG A CA 1
ATOM 1289 C C . ARG A 1 170 ? -8.320 18.651 28.079 1.00 73.19 170 ARG A C 1
ATOM 1291 O O . ARG A 1 170 ? -7.236 18.633 28.659 1.00 73.19 170 ARG A O 1
ATOM 1298 N N . HIS A 1 171 ? -8.691 17.700 27.224 1.00 75.56 171 HIS A N 1
ATOM 1299 C CA . HIS A 1 171 ? -7.900 16.506 26.957 1.00 75.56 171 HIS A CA 1
ATOM 1300 C C . HIS A 1 171 ? -7.436 16.455 25.502 1.00 75.56 171 HIS A C 1
ATOM 1302 O O . HIS A 1 171 ? -8.059 16.998 24.589 1.00 75.56 171 HIS A O 1
ATOM 1308 N N . ARG A 1 172 ? -6.302 15.784 25.299 1.00 84.56 172 ARG A N 1
ATOM 1309 C CA . ARG A 1 172 ? -5.729 15.503 23.983 1.00 84.56 172 ARG A CA 1
ATOM 1310 C C . ARG A 1 172 ? -5.965 14.036 23.662 1.00 84.56 172 ARG A C 1
ATOM 1312 O O . ARG A 1 172 ? -5.610 13.174 24.470 1.00 84.56 172 ARG A O 1
ATOM 1319 N N . TYR A 1 173 ? -6.537 13.780 22.494 1.00 86.94 173 TYR A N 1
ATOM 1320 C CA . TYR A 1 173 ? -6.766 12.437 21.982 1.00 86.94 173 TYR A CA 1
ATOM 1321 C C . TYR A 1 173 ? -5.866 12.182 20.783 1.00 86.94 173 TYR A C 1
ATOM 1323 O O . TYR A 1 173 ? -5.594 13.077 19.987 1.00 86.94 173 TYR A O 1
ATOM 1331 N N . TYR A 1 174 ? -5.397 10.950 20.679 1.00 92.62 174 TYR A N 1
ATOM 1332 C CA . TYR A 1 174 ? -4.498 10.487 19.640 1.00 92.62 174 TYR A CA 1
ATOM 1333 C C . TYR A 1 174 ? -5.224 9.455 18.794 1.00 92.62 174 TYR A C 1
ATOM 1335 O O . TYR A 1 174 ? -5.978 8.632 19.318 1.00 92.62 174 TYR A O 1
ATOM 1343 N N . ARG A 1 175 ? -4.958 9.485 17.494 1.00 90.69 175 ARG A N 1
ATOM 1344 C CA . ARG A 1 175 ? -5.388 8.477 16.525 1.00 90.69 175 ARG A CA 1
ATOM 1345 C C . ARG A 1 175 ? -4.270 8.197 15.536 1.00 90.69 175 ARG A C 1
ATOM 1347 O O . ARG A 1 175 ? -3.362 9.017 15.400 1.00 90.69 175 ARG A O 1
ATOM 1354 N N . LEU A 1 176 ? -4.357 7.070 14.831 1.00 91.81 176 LEU A N 1
ATOM 1355 C CA . LEU A 1 176 ? -3.515 6.837 13.653 1.00 91.81 176 LEU A CA 1
ATOM 1356 C C . LEU A 1 176 ? -3.719 7.975 12.644 1.00 91.81 176 LEU A C 1
ATOM 1358 O O . LEU A 1 176 ? -4.824 8.523 12.541 1.00 91.81 176 LEU A O 1
ATOM 1362 N N . ALA A 1 177 ? -2.646 8.352 11.952 1.00 91.25 177 ALA A N 1
ATOM 1363 C CA . ALA A 1 177 ? -2.672 9.491 11.043 1.00 91.25 177 ALA A CA 1
ATOM 1364 C C . ALA A 1 177 ? -3.679 9.299 9.902 1.00 91.25 177 ALA A C 1
ATOM 1366 O O . ALA A 1 177 ? -4.522 10.174 9.676 1.00 91.25 177 ALA A O 1
ATOM 1367 N N . ASP A 1 178 ? -3.651 8.123 9.277 1.00 83.00 178 ASP A N 1
ATOM 1368 C CA . ASP A 1 178 ? -4.454 7.777 8.109 1.00 83.00 178 ASP A CA 1
ATOM 1369 C C . ASP A 1 178 ? -4.656 6.252 7.968 1.00 83.00 178 ASP A C 1
ATOM 1371 O O . ASP A 1 178 ? -4.308 5.452 8.848 1.00 83.00 178 ASP A O 1
ATOM 1375 N N . ALA A 1 179 ? -5.296 5.862 6.863 1.00 75.44 179 ALA A N 1
ATOM 1376 C CA . ALA A 1 179 ? -5.576 4.473 6.525 1.00 75.44 179 ALA A CA 1
ATOM 1377 C C . ALA A 1 179 ? -4.316 3.683 6.128 1.00 75.44 179 ALA A C 1
ATOM 1379 O O . ALA A 1 179 ? -4.262 2.488 6.422 1.00 75.44 179 ALA A O 1
ATOM 1380 N N . ASP A 1 180 ? -3.303 4.326 5.542 1.00 80.69 180 ASP A N 1
ATOM 1381 C CA . ASP A 1 180 ? -2.073 3.664 5.092 1.00 80.69 180 ASP A CA 1
ATOM 1382 C C . ASP A 1 180 ? -1.256 3.181 6.294 1.00 80.69 180 ASP A C 1
ATOM 1384 O O . ASP A 1 180 ? -0.823 2.025 6.343 1.00 80.69 180 ASP A O 1
ATOM 1388 N N . VAL A 1 181 ? -1.135 4.016 7.334 1.00 88.69 181 VAL A N 1
ATOM 1389 C CA . VAL A 1 181 ? -0.523 3.626 8.616 1.00 88.69 181 VAL A CA 1
ATOM 1390 C C . VAL A 1 181 ? -1.276 2.449 9.240 1.00 88.69 181 VAL A C 1
ATOM 1392 O O . VAL A 1 181 ? -0.663 1.488 9.718 1.00 88.69 181 VAL A O 1
ATOM 1395 N N . ALA A 1 182 ? -2.612 2.488 9.225 1.00 82.31 182 ALA A N 1
ATOM 1396 C CA . ALA A 1 182 ? -3.430 1.402 9.753 1.00 82.31 182 ALA A CA 1
ATOM 1397 C C . ALA A 1 182 ? -3.217 0.095 8.970 1.00 82.31 182 ALA A C 1
ATOM 1399 O O . ALA A 1 182 ? -3.059 -0.963 9.584 1.00 82.31 182 ALA A O 1
ATOM 1400 N N . GLN A 1 183 ? -3.170 0.160 7.640 1.00 77.25 183 GLN A N 1
ATOM 1401 C CA . GLN A 1 183 ? -2.950 -0.992 6.769 1.00 77.25 183 GLN A CA 1
ATOM 1402 C C . GLN A 1 183 ? -1.548 -1.587 6.953 1.00 77.25 183 GLN A C 1
ATOM 1404 O O . GLN A 1 183 ? -1.409 -2.805 7.082 1.00 77.25 183 GLN A O 1
ATOM 1409 N N . ALA A 1 184 ? -0.513 -0.751 7.054 1.00 85.12 184 ALA A N 1
ATOM 1410 C CA . ALA A 1 184 ? 0.852 -1.200 7.316 1.00 85.12 184 ALA A CA 1
ATOM 1411 C C . ALA A 1 184 ? 0.958 -1.950 8.655 1.00 85.12 184 ALA A C 1
ATOM 1413 O O . ALA A 1 184 ? 1.525 -3.044 8.724 1.00 85.12 184 ALA A O 1
ATOM 1414 N N . LEU A 1 185 ? 0.351 -1.412 9.719 1.00 86.56 185 LEU A N 1
ATOM 1415 C CA . LEU A 1 185 ? 0.312 -2.070 11.028 1.00 86.56 185 LEU A CA 1
ATOM 1416 C C . LEU A 1 185 ? -0.418 -3.419 10.984 1.00 86.56 185 LEU A C 1
ATOM 1418 O O . LEU A 1 185 ? 0.026 -4.374 11.621 1.00 86.56 185 LEU A O 1
ATOM 1422 N N . GLN A 1 186 ? -1.503 -3.529 10.216 1.00 77.56 186 GLN A N 1
ATOM 1423 C CA . GLN A 1 186 ? -2.219 -4.796 10.025 1.00 77.56 186 GLN A CA 1
ATOM 1424 C C . GLN A 1 186 ? -1.370 -5.829 9.280 1.00 77.56 186 GLN A C 1
ATOM 1426 O O . GLN A 1 186 ? -1.323 -6.993 9.684 1.00 77.56 186 GLN A O 1
ATOM 1431 N N . ALA A 1 187 ? -0.661 -5.411 8.229 1.00 79.19 187 ALA A N 1
ATOM 1432 C CA . ALA A 1 187 ? 0.247 -6.285 7.493 1.00 79.19 187 ALA A CA 1
ATOM 1433 C C . ALA A 1 187 ? 1.371 -6.821 8.397 1.00 79.19 187 ALA A C 1
ATOM 1435 O O . ALA A 1 187 ? 1.716 -8.002 8.336 1.00 79.19 187 ALA A O 1
ATOM 1436 N N . LEU A 1 188 ? 1.901 -5.987 9.296 1.00 82.69 188 LEU A N 1
ATOM 1437 C CA . LEU A 1 188 ? 2.909 -6.403 10.272 1.00 82.69 188 LEU A CA 1
ATOM 1438 C C . LEU A 1 188 ? 2.351 -7.352 11.339 1.00 82.69 188 LEU A C 1
ATOM 1440 O O . LEU A 1 188 ? 3.019 -8.324 11.691 1.00 82.69 188 LEU A O 1
ATOM 1444 N N . GLN A 1 189 ? 1.122 -7.127 11.816 1.00 74.50 189 GLN A N 1
ATOM 1445 C CA . GLN A 1 189 ? 0.442 -8.070 12.713 1.00 74.50 189 GLN A CA 1
ATOM 1446 C C . GLN A 1 189 ? 0.293 -9.448 12.059 1.00 74.50 189 GLN A C 1
ATOM 1448 O O . GLN A 1 189 ? 0.610 -10.454 12.690 1.00 74.50 189 GLN A O 1
ATOM 1453 N N . LEU A 1 190 ? -0.063 -9.500 10.770 1.00 66.81 190 LEU A N 1
ATOM 1454 C CA . LEU A 1 190 ? -0.132 -10.752 10.011 1.00 66.81 190 LEU A CA 1
ATOM 1455 C C . LEU A 1 190 ? 1.217 -11.491 9.979 1.00 66.81 190 LEU A C 1
ATOM 1457 O O . LEU A 1 190 ? 1.249 -12.716 10.095 1.00 66.81 190 LEU A O 1
ATOM 1461 N N . VAL A 1 191 ? 2.334 -10.778 9.819 1.00 74.50 191 VAL A N 1
ATOM 1462 C CA . VAL A 1 191 ? 3.673 -11.390 9.861 1.00 74.50 191 VAL A CA 1
ATOM 1463 C C . VAL A 1 191 ? 4.001 -11.898 11.268 1.00 74.50 191 VAL A C 1
ATOM 1465 O O . VAL A 1 191 ? 4.457 -13.032 11.410 1.00 74.50 191 VAL A O 1
ATOM 1468 N N . ALA A 1 192 ? 3.726 -11.100 12.302 1.00 71.31 192 ALA A N 1
ATOM 1469 C CA . ALA A 1 192 ? 3.978 -11.469 13.694 1.00 71.31 192 ALA A CA 1
ATOM 1470 C C . ALA A 1 192 ? 3.162 -12.699 14.132 1.00 71.31 192 ALA A C 1
ATOM 1472 O O . ALA A 1 192 ? 3.673 -13.573 14.833 1.00 71.31 192 ALA A O 1
ATOM 1473 N N . ASP A 1 193 ? 1.911 -12.807 13.690 1.00 65.31 193 ASP A N 1
ATOM 1474 C CA . ASP A 1 193 ? 1.033 -13.926 14.037 1.00 65.31 193 ASP A CA 1
ATOM 1475 C C . ASP A 1 193 ? 1.466 -15.236 13.369 1.00 65.31 193 ASP A C 1
ATOM 1477 O O . ASP A 1 193 ? 1.378 -16.294 13.992 1.00 65.31 193 ASP A O 1
ATOM 1481 N N . ARG A 1 194 ? 2.028 -15.183 12.150 1.00 62.75 194 ARG A N 1
ATOM 1482 C CA . ARG A 1 194 ? 2.644 -16.364 11.511 1.00 62.75 194 ARG A CA 1
ATOM 1483 C C . ARG A 1 194 ? 3.800 -16.920 12.339 1.00 62.75 194 ARG A C 1
ATOM 1485 O O . ARG A 1 194 ? 3.931 -18.133 12.456 1.00 62.75 194 ARG A O 1
ATOM 1492 N N . GLN A 1 195 ? 4.635 -16.044 12.897 1.00 64.38 195 GLN A N 1
ATOM 1493 C CA . GLN A 1 195 ? 5.826 -16.443 13.654 1.00 64.38 195 GLN A CA 1
ATOM 1494 C C . GLN A 1 195 ? 5.489 -17.036 15.023 1.00 64.38 195 GLN A C 1
ATOM 1496 O O . GLN A 1 195 ? 6.232 -17.871 15.531 1.00 64.38 195 GLN A O 1
ATOM 1501 N N . ARG A 1 196 ? 4.368 -16.628 15.628 1.00 61.47 196 ARG A N 1
ATOM 1502 C CA . ARG A 1 196 ? 4.009 -17.055 16.983 1.00 61.47 196 ARG A CA 1
ATOM 1503 C C . ARG A 1 196 ? 3.566 -18.509 17.103 1.00 61.47 196 ARG A C 1
ATOM 1505 O O . ARG A 1 196 ? 3.519 -18.981 18.233 1.00 61.47 196 ARG A O 1
ATOM 1512 N N . GLY A 1 197 ? 3.217 -19.204 16.015 1.00 54.09 197 GLY A N 1
ATOM 1513 C CA . GLY A 1 197 ? 2.883 -20.641 16.018 1.00 54.09 197 GLY A CA 1
ATOM 1514 C C . GLY A 1 197 ? 1.848 -21.108 17.0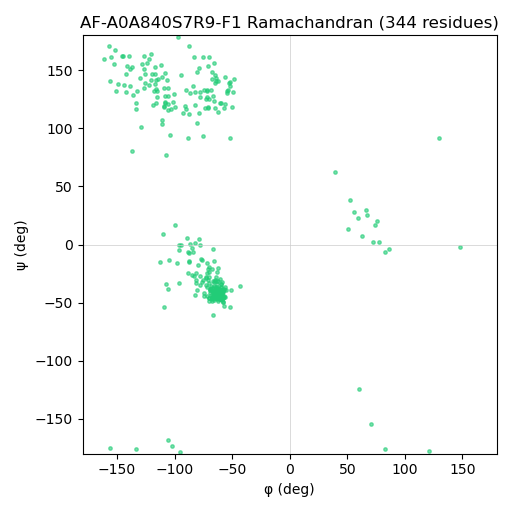62 1.00 54.09 197 GLY A C 1
ATOM 1515 O O . GLY A 1 197 ? 1.726 -22.305 17.300 1.00 54.09 197 GLY A O 1
ATOM 1516 N N . THR A 1 198 ? 1.113 -20.201 17.716 1.00 49.84 198 THR A N 1
ATOM 1517 C CA . THR A 1 198 ? 0.315 -20.475 18.921 1.00 49.84 198 THR A CA 1
ATOM 1518 C C . THR A 1 198 ? -1.168 -20.226 18.663 1.00 49.84 198 THR A C 1
ATOM 1520 O O . THR A 1 198 ? -1.573 -19.198 18.121 1.00 49.84 198 THR A O 1
ATOM 1523 N N . SER A 1 199 ? -1.994 -21.192 19.068 1.00 51.62 199 SER A N 1
ATOM 1524 C CA . SER A 1 199 ? -3.454 -21.189 18.934 1.00 51.62 199 SER A CA 1
ATOM 1525 C C . SER A 1 199 ? -4.128 -20.914 20.289 1.00 51.62 199 SER A C 1
ATOM 1527 O O . SER A 1 199 ? -3.993 -21.727 21.203 1.00 51.62 199 SER A O 1
ATOM 1529 N N . PRO A 1 200 ? -4.940 -19.850 20.418 1.00 42.53 200 PRO A N 1
ATOM 1530 C CA . PRO A 1 200 ? -6.011 -19.728 21.395 1.00 42.53 200 PRO A CA 1
ATOM 1531 C C . PRO A 1 200 ? -7.368 -19.852 20.676 1.00 42.53 200 PRO A C 1
ATOM 1533 O O . PRO A 1 200 ? -8.041 -18.849 20.438 1.00 42.53 200 PRO A O 1
ATOM 1536 N N . TRP A 1 201 ? -7.751 -21.086 20.325 1.00 44.56 201 TRP A N 1
ATOM 1537 C CA . TRP A 1 201 ? -8.909 -21.452 19.483 1.00 44.56 201 TRP A CA 1
ATOM 1538 C C . TRP A 1 201 ? -10.210 -20.676 19.799 1.00 44.56 201 TRP A C 1
ATOM 1540 O O . TRP A 1 201 ? -10.909 -20.275 18.876 1.00 44.56 201 TRP A O 1
ATOM 1550 N N . LEU A 1 202 ? -10.492 -20.349 21.070 1.00 45.22 202 LEU A N 1
ATOM 1551 C CA . LEU A 1 202 ? -11.672 -19.554 21.466 1.00 45.22 202 LEU A CA 1
ATOM 1552 C C . LEU A 1 202 ? -11.535 -18.025 21.323 1.00 45.22 202 LEU A C 1
ATOM 1554 O O . LEU A 1 202 ? -12.532 -17.344 21.106 1.00 45.22 202 LEU A O 1
ATOM 1558 N N . ARG A 1 203 ? -10.331 -17.455 21.475 1.00 49.41 203 ARG A N 1
ATOM 1559 C CA . ARG A 1 203 ? -10.110 -16.005 21.263 1.00 49.41 203 ARG A CA 1
ATOM 1560 C C . ARG A 1 203 ? -9.903 -15.685 19.787 1.00 49.41 203 ARG A C 1
ATOM 1562 O O . ARG A 1 203 ? -10.227 -14.587 19.343 1.00 49.41 203 ARG A O 1
ATOM 1569 N N . GLN A 1 204 ? -9.400 -16.655 19.023 1.00 58.34 204 GLN A N 1
ATOM 1570 C CA . GLN A 1 204 ? -9.340 -16.576 17.571 1.00 58.34 204 GLN A CA 1
ATOM 1571 C C . GLN A 1 204 ? -10.718 -16.783 16.938 1.00 58.34 204 GLN A C 1
ATOM 1573 O O . GLN A 1 204 ? -11.038 -16.011 16.049 1.00 58.34 204 GLN A O 1
ATOM 1578 N N . SER A 1 205 ? -11.563 -17.724 17.377 1.00 64.19 205 SER A N 1
ATOM 1579 C CA . SER A 1 205 ? -12.848 -17.971 16.696 1.00 64.19 205 SER A CA 1
ATOM 1580 C C . SER A 1 205 ? -13.731 -16.719 16.601 1.00 64.19 205 SER A C 1
ATOM 1582 O O . SER A 1 205 ? -14.202 -16.403 15.513 1.00 64.19 205 SER A O 1
ATOM 1584 N N . GLU A 1 206 ? -13.873 -15.937 17.675 1.00 73.38 206 GLU A N 1
ATOM 1585 C CA . GLU A 1 206 ? -14.691 -14.712 17.666 1.00 73.38 206 GLU A CA 1
ATOM 1586 C C . GLU A 1 206 ? -14.046 -13.567 16.863 1.00 73.38 206 GLU A C 1
ATOM 1588 O O . GLU A 1 206 ? -14.711 -12.945 16.036 1.00 73.38 206 GLU A O 1
ATOM 1593 N N . LEU A 1 207 ? -12.738 -13.313 17.028 1.00 75.81 207 LEU A N 1
ATOM 1594 C CA . LEU A 1 207 ? -12.019 -12.290 16.247 1.00 75.81 207 LEU A CA 1
ATOM 1595 C C . LEU A 1 207 ? -11.939 -12.629 14.751 1.00 75.81 207 LEU A C 1
ATOM 1597 O O . LEU A 1 207 ? -11.914 -11.729 13.904 1.00 75.81 207 LEU A O 1
ATOM 1601 N N . ARG A 1 208 ? -11.871 -13.921 14.422 1.00 78.38 208 ARG A N 1
ATOM 1602 C CA . ARG A 1 208 ? -11.924 -14.426 13.048 1.00 78.38 208 ARG A CA 1
ATOM 1603 C C . ARG A 1 208 ? -13.348 -14.392 12.515 1.00 78.38 208 ARG A C 1
ATOM 1605 O O . ARG A 1 208 ? -13.522 -14.138 11.332 1.00 78.38 208 ARG A O 1
ATOM 1612 N N . TYR A 1 209 ? -14.362 -14.583 13.359 1.00 86.75 209 TYR A N 1
ATOM 1613 C CA . TYR A 1 209 ? -15.760 -14.515 12.949 1.00 86.75 209 TYR A CA 1
ATOM 1614 C C . TYR A 1 209 ? -16.170 -13.099 12.539 1.00 86.75 209 TYR A C 1
ATOM 1616 O O . TYR A 1 209 ? -16.553 -12.883 11.389 1.00 86.75 209 TYR A O 1
ATOM 1624 N N . ALA A 1 210 ? -16.074 -12.137 13.460 1.00 89.62 210 ALA A N 1
ATOM 1625 C CA . ALA A 1 210 ? -16.421 -10.746 13.203 1.00 89.62 210 ALA A CA 1
ATOM 1626 C C . ALA A 1 210 ? -15.594 -9.807 14.088 1.00 89.62 210 ALA A C 1
ATOM 1628 O O . ALA A 1 210 ? -15.489 -9.981 15.303 1.00 89.62 210 ALA A O 1
ATOM 1629 N N . ARG A 1 211 ? -15.012 -8.768 13.486 1.00 88.50 211 ARG A N 1
ATOM 1630 C CA . ARG A 1 211 ? -14.229 -7.760 14.212 1.00 88.50 211 ARG A CA 1
ATOM 1631 C C . ARG A 1 211 ? -14.249 -6.404 13.524 1.00 88.50 211 ARG A C 1
ATOM 1633 O O . ARG A 1 211 ? -14.577 -6.293 12.347 1.00 88.50 211 ARG A O 1
ATOM 1640 N N . ARG A 1 212 ? -13.793 -5.382 14.244 1.00 86.69 212 ARG A N 1
ATOM 1641 C CA . ARG A 1 212 ? -13.465 -4.066 13.693 1.00 86.69 212 ARG A CA 1
ATOM 1642 C C . ARG A 1 212 ? -12.063 -4.082 13.085 1.00 86.69 212 ARG A C 1
ATOM 1644 O O . ARG A 1 212 ? -11.067 -4.315 13.778 1.00 86.69 212 ARG A O 1
ATOM 1651 N N . CYS A 1 213 ? -11.965 -3.797 11.798 1.00 81.25 213 CYS A N 1
ATOM 1652 C CA . CYS A 1 213 ? -10.726 -3.434 11.127 1.00 81.25 213 CYS A CA 1
ATOM 1653 C C . CYS A 1 213 ? -10.776 -1.930 10.901 1.00 81.25 213 CYS A C 1
ATOM 1655 O O . CYS A 1 213 ? -11.468 -1.482 10.014 1.00 81.25 213 CYS A O 1
ATOM 1657 N N . TYR A 1 214 ? -10.203 -1.136 11.809 1.00 74.69 214 TYR A N 1
ATOM 1658 C CA . TYR A 1 214 ? -10.162 0.330 11.708 1.00 74.69 214 TYR A CA 1
ATOM 1659 C C . TYR A 1 214 ? -11.451 0.998 11.153 1.00 74.69 214 TYR A C 1
ATOM 1661 O O . TYR A 1 214 ? -11.478 1.609 10.084 1.00 74.69 214 TYR A O 1
ATOM 1669 N N . GLY A 1 215 ? -12.559 0.819 11.880 1.00 79.69 215 GLY A N 1
ATOM 1670 C CA . GLY A 1 215 ? -13.850 1.442 11.565 1.00 79.69 215 GLY A CA 1
ATOM 1671 C C . GLY A 1 215 ? -14.745 0.682 10.580 1.00 79.69 215 GLY A C 1
ATOM 1672 O O . GLY A 1 215 ? -15.871 1.118 10.385 1.00 79.69 215 GLY A O 1
ATOM 1673 N N . HIS A 1 216 ? -14.312 -0.442 10.002 1.00 88.56 216 HIS A N 1
ATOM 1674 C CA . HIS A 1 216 ? -15.142 -1.285 9.127 1.00 88.56 216 HIS A CA 1
ATOM 1675 C C . HIS A 1 216 ? -15.169 -2.756 9.581 1.00 88.56 216 HIS A C 1
ATOM 1677 O O . HIS A 1 216 ? -14.364 -3.185 10.416 1.00 88.56 216 HIS A O 1
ATOM 1683 N N . LEU A 1 217 ? -16.158 -3.513 9.093 1.00 91.69 217 LEU A N 1
ATOM 1684 C CA . LEU A 1 217 ? -16.395 -4.908 9.471 1.00 91.69 217 LEU A CA 1
ATOM 1685 C C . LEU A 1 217 ? -15.417 -5.847 8.754 1.00 91.69 217 LEU A C 1
ATOM 1687 O O . LEU A 1 217 ? -15.331 -5.853 7.531 1.00 91.69 217 LEU A O 1
ATOM 1691 N N . ALA A 1 218 ? -14.730 -6.675 9.531 1.00 88.62 218 ALA A N 1
ATOM 1692 C CA . ALA A 1 218 ? -13.789 -7.684 9.063 1.00 88.62 218 ALA A CA 1
ATOM 1693 C C . ALA A 1 218 ? -14.031 -9.028 9.760 1.00 88.62 218 ALA A C 1
ATOM 1695 O O . ALA A 1 218 ? -14.963 -9.181 10.554 1.00 88.62 218 ALA A O 1
ATOM 1696 N N . GLY A 1 219 ? -13.173 -10.001 9.476 1.00 88.12 219 GLY A N 1
ATOM 1697 C CA . GLY A 1 219 ? -13.397 -11.407 9.774 1.00 88.12 219 GLY A CA 1
ATOM 1698 C C . GLY A 1 219 ? -14.247 -12.063 8.696 1.00 88.12 219 GLY A C 1
ATOM 1699 O O . GLY A 1 219 ? -14.634 -11.439 7.709 1.00 88.12 219 GLY A O 1
ATOM 1700 N N . ARG A 1 220 ? -14.581 -13.330 8.908 1.00 90.25 220 ARG A N 1
ATOM 1701 C CA . ARG A 1 220 ? -15.427 -14.129 8.021 1.00 90.25 220 ARG A CA 1
ATOM 1702 C C . ARG A 1 220 ? -16.733 -13.444 7.667 1.00 90.25 220 ARG A C 1
ATOM 1704 O O . ARG A 1 220 ? -17.159 -13.537 6.524 1.00 90.25 220 ARG A O 1
ATOM 1711 N N . LEU A 1 221 ? -17.362 -12.761 8.622 1.00 92.62 221 LEU A N 1
ATOM 1712 C CA . LEU A 1 221 ? -18.588 -12.014 8.364 1.00 92.62 221 LEU A CA 1
ATOM 1713 C C . LEU A 1 221 ? -18.338 -10.835 7.410 1.00 92.62 221 LEU A C 1
ATOM 1715 O O . LEU A 1 221 ? -19.115 -10.635 6.484 1.00 92.62 221 LEU A O 1
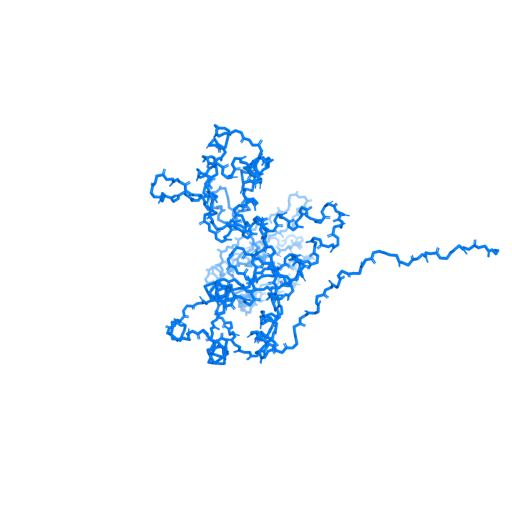ATOM 1719 N N . GLY A 1 222 ? -17.239 -10.095 7.594 1.00 92.88 222 GLY A N 1
ATOM 1720 C CA . GLY A 1 222 ? -16.853 -8.994 6.705 1.00 92.88 222 GLY A CA 1
ATOM 1721 C C . GLY A 1 222 ? -16.458 -9.461 5.302 1.00 92.88 222 GLY A C 1
ATOM 1722 O O . GLY A 1 222 ? -16.856 -8.844 4.318 1.00 92.88 222 GLY A O 1
ATOM 1723 N N . VAL A 1 223 ? -15.740 -10.583 5.195 1.00 91.12 223 VAL A N 1
ATOM 1724 C CA . VAL A 1 223 ? -15.403 -11.213 3.907 1.00 91.12 223 VAL A CA 1
ATOM 1725 C C . VAL A 1 223 ? -16.659 -11.741 3.213 1.00 91.12 223 VAL A C 1
ATOM 1727 O O . VAL A 1 223 ? -16.837 -11.509 2.023 1.00 91.12 223 VAL A O 1
ATOM 1730 N N . CYS A 1 224 ? -17.560 -12.403 3.943 1.00 93.25 224 CYS A N 1
ATOM 1731 C CA . CYS A 1 224 ? -18.831 -12.886 3.399 1.00 93.25 224 CYS A CA 1
ATOM 1732 C C . CYS A 1 224 ? -19.678 -11.733 2.849 1.00 93.25 224 CYS A C 1
ATOM 1734 O O . CYS A 1 224 ? -20.194 -11.823 1.740 1.00 93.25 224 CYS A O 1
ATOM 1736 N N . LEU A 1 225 ? -19.777 -10.635 3.603 1.00 93.06 225 LEU A N 1
ATOM 1737 C CA . LEU A 1 225 ? -20.443 -9.417 3.155 1.00 93.06 225 LEU A CA 1
ATOM 1738 C C . LEU A 1 225 ? -19.806 -8.884 1.865 1.00 93.06 225 LEU A C 1
ATOM 1740 O O . LEU A 1 225 ? -20.517 -8.620 0.904 1.00 93.06 225 LEU A O 1
ATOM 1744 N N . ALA A 1 226 ? -18.477 -8.757 1.827 1.00 92.12 226 ALA A N 1
ATOM 1745 C CA . ALA A 1 226 ? -17.763 -8.258 0.654 1.00 92.12 226 ALA A CA 1
ATOM 1746 C C . ALA A 1 226 ? -18.014 -9.113 -0.593 1.00 92.12 226 ALA A C 1
ATOM 1748 O O . ALA A 1 226 ? -18.296 -8.580 -1.665 1.00 92.12 226 ALA A O 1
ATOM 1749 N N . GLN A 1 227 ? -17.963 -10.436 -0.440 1.00 91.56 227 GLN A N 1
ATOM 1750 C CA . GLN A 1 227 ? -18.249 -11.379 -1.516 1.00 91.56 227 GLN A CA 1
ATOM 1751 C C . GLN A 1 227 ? -19.674 -11.227 -2.037 1.00 91.56 227 GLN A C 1
ATOM 1753 O O . GLN A 1 227 ? -19.868 -11.216 -3.247 1.00 91.56 227 GLN A O 1
ATOM 1758 N N . HIS A 1 228 ? -20.648 -11.060 -1.144 1.00 91.62 228 HIS A N 1
ATOM 1759 C CA . HIS A 1 228 ? -22.041 -10.874 -1.531 1.00 91.62 228 HIS A CA 1
ATOM 1760 C C . HIS A 1 228 ? -22.253 -9.547 -2.266 1.00 91.62 228 HIS A C 1
ATOM 1762 O O . HIS A 1 228 ? -22.853 -9.522 -3.333 1.00 91.62 228 HIS A O 1
ATOM 1768 N N . CYS A 1 229 ? -21.669 -8.451 -1.769 1.00 91.81 229 CYS A N 1
ATOM 1769 C CA . CYS A 1 229 ? -21.765 -7.151 -2.433 1.00 91.81 229 CYS A CA 1
ATOM 1770 C C . CYS A 1 229 ? -21.197 -7.162 -3.860 1.00 91.81 229 CYS A C 1
ATOM 1772 O O . CYS A 1 229 ? -21.696 -6.436 -4.717 1.00 91.81 229 CYS A O 1
ATOM 1774 N N . LEU A 1 230 ? -20.153 -7.954 -4.116 1.00 91.81 230 LEU A N 1
ATOM 1775 C CA . LEU A 1 230 ? -19.562 -8.084 -5.448 1.00 91.81 230 LEU A CA 1
ATOM 1776 C C . LEU A 1 230 ? -20.336 -9.073 -6.330 1.00 91.81 230 LEU A C 1
ATOM 1778 O O . LEU A 1 230 ? -20.578 -8.776 -7.496 1.00 91.81 230 LEU A O 1
ATOM 1782 N N . ALA A 1 231 ? -20.739 -10.224 -5.787 1.00 90.75 231 ALA A N 1
ATOM 1783 C CA . ALA A 1 231 ? -21.458 -11.260 -6.530 1.00 90.75 231 ALA A CA 1
ATOM 1784 C C . ALA A 1 231 ? -22.848 -10.794 -6.985 1.00 90.75 231 ALA A C 1
ATOM 1786 O O . ALA A 1 231 ? -23.235 -11.043 -8.125 1.00 90.75 231 ALA A O 1
ATOM 1787 N N . ASP A 1 232 ? -23.551 -10.052 -6.130 1.00 90.62 232 ASP A N 1
ATOM 1788 C CA . ASP A 1 232 ? -24.905 -9.563 -6.399 1.00 90.62 232 ASP A CA 1
ATOM 1789 C C . ASP A 1 232 ? -24.905 -8.197 -7.105 1.00 90.62 232 ASP A C 1
ATOM 1791 O O . ASP A 1 232 ? -25.952 -7.572 -7.287 1.00 90.62 232 ASP A O 1
ATOM 1795 N N . GLY A 1 233 ? -23.725 -7.698 -7.488 1.00 91.75 233 GLY A N 1
ATOM 1796 C CA . GLY A 1 233 ? -23.580 -6.445 -8.223 1.00 91.75 233 GLY A CA 1
ATOM 1797 C C . GLY A 1 233 ? -23.978 -5.203 -7.424 1.00 91.75 233 GLY A C 1
ATOM 1798 O O . GLY A 1 233 ? -24.342 -4.189 -8.014 1.00 91.75 233 GLY A O 1
ATOM 1799 N N . TRP A 1 234 ? -23.920 -5.246 -6.089 1.00 93.25 234 TRP A N 1
ATOM 1800 C CA . TRP A 1 234 ? -24.149 -4.055 -5.263 1.00 93.25 234 TRP A CA 1
ATOM 1801 C C . TRP A 1 234 ? -23.018 -3.047 -5.433 1.00 93.25 234 TRP A C 1
ATOM 1803 O O . TRP A 1 234 ? -23.250 -1.838 -5.392 1.00 93.25 234 TRP A O 1
ATOM 1813 N N . LEU A 1 235 ? -21.798 -3.557 -5.607 1.00 92.12 235 LEU A N 1
ATOM 1814 C CA . LEU A 1 235 ? -20.593 -2.782 -5.837 1.00 92.12 235 LEU A CA 1
ATOM 1815 C C . LEU A 1 235 ? -20.025 -3.073 -7.221 1.00 92.12 235 LEU A C 1
ATOM 1817 O O . LEU A 1 235 ? -19.839 -4.226 -7.600 1.00 92.12 235 LEU A O 1
ATOM 1821 N N . VAL A 1 236 ? -19.699 -2.005 -7.943 1.00 89.62 236 VAL A N 1
ATOM 1822 C CA . VAL A 1 236 ? -19.053 -2.064 -9.256 1.00 89.62 236 VAL A CA 1
ATOM 1823 C C . VAL A 1 236 ? -17.677 -1.405 -9.188 1.00 89.62 236 VAL A C 1
ATOM 1825 O O . VAL A 1 236 ? -17.545 -0.360 -8.539 1.00 89.62 236 VAL A O 1
ATOM 1828 N N . PRO A 1 237 ? -16.648 -1.994 -9.821 1.00 85.75 237 PRO A N 1
ATOM 1829 C CA . PRO A 1 237 ? -15.316 -1.412 -9.828 1.00 85.75 237 PRO A CA 1
ATOM 1830 C C . PRO A 1 237 ? -15.298 -0.077 -10.587 1.00 85.75 237 PRO A C 1
ATOM 1832 O O . PRO A 1 237 ? -16.027 0.116 -11.564 1.00 85.75 237 PRO A O 1
ATOM 1835 N N . ASP A 1 238 ? -14.464 0.852 -10.131 1.00 81.62 238 ASP A N 1
ATOM 1836 C CA . ASP A 1 238 ? -14.061 2.034 -10.888 1.00 81.62 238 ASP A CA 1
ATOM 1837 C C . ASP A 1 238 ? -12.706 1.823 -11.586 1.00 81.62 238 ASP A C 1
ATOM 1839 O O . ASP A 1 238 ? -12.077 0.771 -11.467 1.00 81.62 238 ASP A O 1
ATOM 1843 N N . GLU A 1 239 ? -12.255 2.830 -12.339 1.00 69.06 239 GLU A N 1
ATOM 1844 C CA . GLU A 1 239 ? -10.993 2.776 -13.092 1.00 69.06 239 GLU A CA 1
ATOM 1845 C C . GLU A 1 239 ? -9.753 2.621 -12.192 1.00 69.06 239 GLU A C 1
ATOM 1847 O O . GLU A 1 239 ? -8.713 2.154 -12.649 1.00 69.06 239 GLU A O 1
ATOM 1852 N N . ALA A 1 240 ? -9.859 2.962 -10.905 1.00 70.19 240 ALA A N 1
ATOM 1853 C CA . ALA A 1 240 ? -8.773 2.916 -9.931 1.00 70.19 240 ALA A CA 1
ATOM 1854 C C . ALA A 1 240 ? -8.819 1.661 -9.038 1.00 70.19 240 ALA A C 1
ATOM 1856 O O . ALA A 1 240 ? -8.168 1.630 -7.995 1.00 70.19 240 ALA A O 1
ATOM 1857 N N . SER A 1 241 ? -9.572 0.623 -9.430 1.00 66.69 241 SER A N 1
ATOM 1858 C CA . SER A 1 241 ? -9.772 -0.604 -8.634 1.00 66.69 241 SER A CA 1
ATOM 1859 C C . SER A 1 241 ? -10.401 -0.364 -7.251 1.00 66.69 241 SER A C 1
ATOM 1861 O O . SER A 1 241 ? -10.280 -1.195 -6.348 1.00 66.69 241 SER A O 1
ATOM 1863 N N . ASN A 1 242 ? -11.102 0.757 -7.083 1.00 85.81 242 ASN A N 1
ATOM 1864 C CA . ASN A 1 242 ? -12.011 0.985 -5.968 1.00 85.81 242 ASN A CA 1
ATOM 1865 C C . ASN A 1 242 ? -13.444 0.635 -6.396 1.00 85.81 242 ASN A C 1
ATOM 1867 O O . ASN A 1 242 ? -13.684 0.201 -7.518 1.00 85.81 242 ASN A O 1
ATOM 1871 N N . TYR A 1 243 ? -14.419 0.815 -5.509 1.00 90.12 243 TYR A N 1
ATOM 1872 C CA . TYR A 1 243 ? -15.802 0.402 -5.727 1.00 90.12 243 TYR A CA 1
ATOM 1873 C C . TYR A 1 243 ? -16.795 1.551 -5.541 1.00 90.12 243 TYR A C 1
ATOM 1875 O O . TYR A 1 243 ? -16.711 2.328 -4.582 1.00 90.12 243 TYR A O 1
ATOM 1883 N N . ARG A 1 244 ? -17.793 1.604 -6.426 1.00 90.88 244 ARG A N 1
ATOM 1884 C CA . ARG A 1 244 ? -18.987 2.461 -6.334 1.00 90.88 244 ARG A CA 1
ATOM 1885 C C . ARG A 1 244 ? -20.231 1.608 -6.091 1.00 90.88 244 ARG A C 1
ATOM 1887 O O . ARG A 1 244 ? -20.259 0.447 -6.486 1.00 90.88 244 ARG A O 1
ATOM 1894 N N . LEU A 1 245 ? -21.264 2.187 -5.479 1.00 91.50 245 LEU A N 1
ATOM 1895 C CA . LEU A 1 245 ? -22.566 1.528 -5.333 1.00 91.50 245 LEU A CA 1
ATOM 1896 C C . LEU A 1 245 ? -23.349 1.587 -6.647 1.00 91.50 245 LEU A C 1
ATOM 1898 O O . LEU A 1 245 ? -23.482 2.656 -7.239 1.00 91.50 245 LEU A O 1
ATOM 1902 N N . ALA A 1 246 ? -23.882 0.445 -7.071 1.00 91.88 246 ALA A N 1
ATOM 1903 C CA . ALA A 1 246 ? -24.886 0.360 -8.125 1.00 91.88 246 ALA A CA 1
ATOM 1904 C C . ALA A 1 246 ? -26.302 0.505 -7.542 1.00 91.88 246 ALA A C 1
ATOM 1906 O O . ALA A 1 246 ? -26.493 0.443 -6.324 1.00 91.88 246 ALA A O 1
ATOM 1907 N N . ASP A 1 247 ? -27.315 0.628 -8.404 1.00 90.94 247 ASP A N 1
ATOM 1908 C CA . ASP A 1 247 ? -28.717 0.726 -7.973 1.00 90.94 247 ASP A CA 1
ATOM 1909 C C . ASP A 1 247 ? -29.152 -0.467 -7.110 1.00 90.94 247 ASP A C 1
ATOM 1911 O O . ASP A 1 247 ? -29.811 -0.272 -6.090 1.00 90.94 247 ASP A O 1
ATOM 1915 N N . ALA A 1 248 ? -28.700 -1.682 -7.442 1.00 91.62 248 ALA A N 1
ATOM 1916 C CA . ALA A 1 248 ? -28.936 -2.876 -6.626 1.00 91.62 248 ALA A CA 1
ATOM 1917 C C . ALA A 1 248 ? -28.395 -2.714 -5.193 1.00 91.62 248 ALA A C 1
ATOM 1919 O O . ALA A 1 248 ? -29.069 -3.066 -4.225 1.00 91.62 248 ALA A O 1
ATOM 1920 N N . GLY A 1 249 ? -27.214 -2.105 -5.048 1.00 91.06 249 GLY A N 1
ATOM 1921 C CA . GLY A 1 249 ? -26.613 -1.811 -3.749 1.00 91.06 249 GLY A CA 1
ATOM 1922 C C . GLY A 1 249 ? -27.381 -0.747 -2.967 1.00 91.06 249 GLY A C 1
ATOM 1923 O O . GLY A 1 249 ? -27.542 -0.879 -1.756 1.00 91.06 249 GLY A O 1
ATOM 1924 N N . LEU A 1 250 ? -27.915 0.276 -3.643 1.00 92.12 250 LEU A N 1
ATOM 1925 C CA . LEU A 1 250 ? -28.772 1.290 -3.014 1.00 92.12 250 LEU A CA 1
ATOM 1926 C C . LEU A 1 250 ? -30.096 0.687 -2.521 1.00 92.12 250 LEU A C 1
ATOM 1928 O O . LEU A 1 250 ? -30.544 0.999 -1.416 1.00 92.12 250 LEU A O 1
ATOM 1932 N N . THR A 1 251 ? -30.705 -0.210 -3.300 1.00 92.25 251 THR A N 1
ATOM 1933 C CA . THR A 1 251 ? -31.904 -0.951 -2.885 1.00 92.25 251 THR A CA 1
ATOM 1934 C C . THR A 1 251 ? -31.613 -1.854 -1.688 1.00 92.25 251 THR A C 1
ATOM 1936 O O . THR A 1 251 ? -32.373 -1.855 -0.719 1.00 92.25 251 THR A O 1
ATOM 1939 N N . ALA A 1 252 ? -30.492 -2.577 -1.708 1.00 90.56 252 ALA A N 1
ATOM 1940 C CA . ALA A 1 252 ? -30.079 -3.423 -0.594 1.00 90.56 252 ALA A CA 1
ATOM 1941 C C . ALA A 1 252 ? -29.778 -2.617 0.682 1.00 90.56 252 ALA A C 1
ATOM 1943 O O . ALA A 1 252 ? -30.160 -3.027 1.777 1.00 90.56 252 ALA A O 1
ATOM 1944 N N . MET A 1 253 ? -29.167 -1.435 0.559 1.00 91.25 253 MET A N 1
ATOM 1945 C CA . MET A 1 253 ? -28.985 -0.507 1.681 1.00 91.25 253 MET A CA 1
ATOM 1946 C C . MET A 1 253 ? -30.312 -0.104 2.321 1.00 91.25 253 MET A C 1
ATOM 1948 O O . MET A 1 253 ? -30.438 -0.147 3.545 1.00 91.25 253 MET A O 1
ATOM 1952 N N . ALA A 1 254 ? -31.306 0.250 1.505 1.00 91.50 254 ALA A N 1
ATOM 1953 C CA . ALA A 1 254 ? -32.634 0.588 2.001 1.00 91.50 254 ALA A CA 1
ATOM 1954 C C . ALA A 1 254 ? -33.296 -0.613 2.702 1.00 91.50 254 ALA A C 1
ATOM 1956 O O . ALA A 1 254 ? -33.910 -0.448 3.755 1.00 91.50 254 ALA A O 1
ATOM 1957 N N . ALA A 1 255 ? -33.106 -1.833 2.186 1.00 90.25 255 ALA A N 1
ATOM 1958 C CA . ALA A 1 255 ? -33.578 -3.064 2.829 1.00 90.25 255 ALA A CA 1
ATOM 1959 C C . ALA A 1 255 ? -32.886 -3.341 4.180 1.00 90.25 255 ALA A C 1
ATOM 1961 O O . ALA A 1 255 ? -33.502 -3.882 5.099 1.00 90.25 255 ALA A O 1
ATOM 1962 N N . LEU A 1 256 ? -31.629 -2.914 4.331 1.00 89.56 256 LEU A N 1
ATOM 1963 C CA . LEU A 1 256 ? -30.898 -2.902 5.602 1.00 89.56 256 LEU A CA 1
ATOM 1964 C C . LEU A 1 256 ? -31.315 -1.729 6.517 1.00 89.56 256 LEU A C 1
ATOM 1966 O O . LEU A 1 256 ? -30.810 -1.603 7.631 1.00 89.56 256 LEU A O 1
ATOM 1970 N N . GLY A 1 257 ? -32.248 -0.875 6.093 1.00 90.81 257 GLY A N 1
ATOM 1971 C CA . GLY A 1 257 ? -32.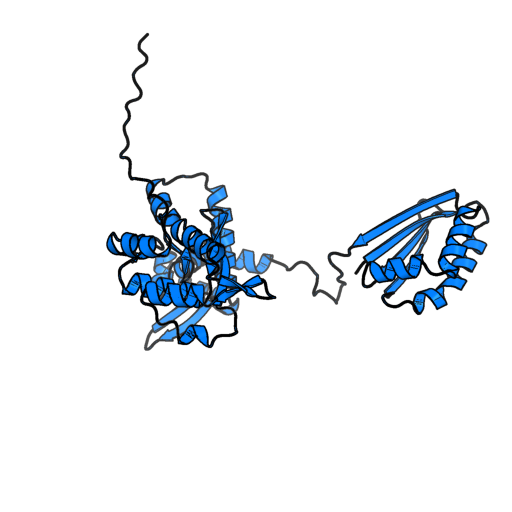725 0.269 6.871 1.00 90.81 257 GLY A CA 1
ATOM 1972 C C . GLY A 1 257 ? -31.753 1.450 6.907 1.00 90.81 257 GLY A C 1
ATOM 1973 O O . GLY A 1 257 ? -31.846 2.274 7.813 1.00 90.81 257 GLY A O 1
ATOM 1974 N N . MET A 1 258 ? -30.814 1.528 5.961 1.00 93.19 258 MET A N 1
ATOM 1975 C CA . MET A 1 258 ? -29.921 2.676 5.784 1.00 93.19 258 MET A CA 1
ATOM 1976 C C . MET A 1 258 ? -30.493 3.645 4.746 1.00 93.19 258 MET A C 1
ATOM 1978 O O . MET A 1 258 ? -31.069 3.212 3.751 1.00 93.19 258 MET A O 1
ATOM 1982 N N . ASP A 1 259 ? -30.277 4.948 4.931 1.00 90.81 259 ASP A N 1
ATOM 1983 C CA . ASP A 1 259 ? -30.653 5.961 3.938 1.00 90.81 259 ASP A CA 1
ATOM 1984 C C . ASP A 1 259 ? -29.735 5.886 2.694 1.00 90.81 259 ASP A C 1
ATOM 1986 O O . ASP A 1 259 ? -28.517 6.086 2.822 1.00 90.81 259 ASP A O 1
ATOM 1990 N N . PRO A 1 260 ? -30.269 5.595 1.488 1.00 91.19 260 PRO A N 1
ATOM 1991 C CA . PRO A 1 260 ? -29.478 5.525 0.263 1.00 91.19 260 PRO A CA 1
ATOM 1992 C C . PRO A 1 260 ? -29.164 6.903 -0.349 1.00 91.19 260 PRO A C 1
ATOM 1994 O O . PRO A 1 260 ? -28.250 7.006 -1.171 1.00 91.19 260 PRO A O 1
ATOM 1997 N N . GLU A 1 261 ? -29.876 7.973 0.020 1.00 89.19 261 GLU A N 1
ATOM 1998 C CA . GLU A 1 261 ? -29.779 9.279 -0.651 1.00 89.19 261 GLU A CA 1
ATOM 1999 C C . GLU A 1 261 ? -28.388 9.941 -0.605 1.00 89.19 261 GLU A C 1
ATOM 2001 O O . GLU A 1 261 ? -27.964 10.502 -1.626 1.00 89.19 261 GLU A O 1
ATOM 2006 N N . PRO A 1 262 ? -27.620 9.870 0.502 1.00 87.81 262 PRO A N 1
ATOM 2007 C CA . PRO A 1 262 ? -26.249 10.384 0.544 1.00 87.81 262 PRO A CA 1
ATOM 2008 C C . PRO A 1 262 ? -25.295 9.665 -0.419 1.00 87.81 262 PRO A C 1
ATOM 2010 O O . PRO A 1 262 ? -24.272 10.223 -0.819 1.00 87.81 262 PRO A O 1
ATOM 2013 N N . TRP A 1 263 ? -25.616 8.425 -0.791 1.00 88.38 263 TRP A N 1
ATOM 2014 C CA . TRP A 1 263 ? -24.770 7.556 -1.607 1.00 88.38 263 TRP A CA 1
ATOM 2015 C C . TRP A 1 263 ? -25.141 7.617 -3.084 1.00 88.38 263 TRP A C 1
ATOM 2017 O O . TRP A 1 263 ? -24.252 7.580 -3.929 1.00 88.38 263 TRP A O 1
ATOM 2027 N N . ARG A 1 264 ? -26.429 7.813 -3.393 1.00 85.94 264 ARG A N 1
ATOM 2028 C CA . ARG A 1 264 ? -26.946 7.952 -4.764 1.00 85.94 264 ARG A CA 1
ATOM 2029 C C . ARG A 1 264 ? -26.254 9.068 -5.552 1.00 85.94 264 ARG A C 1
ATOM 2031 O O . ARG A 1 264 ? -25.989 8.918 -6.737 1.00 85.94 264 ARG A O 1
ATOM 2038 N N . ARG A 1 265 ? -25.958 10.194 -4.895 1.00 81.12 265 ARG A N 1
ATOM 2039 C CA . ARG A 1 265 ? -25.328 11.375 -5.518 1.00 81.12 265 ARG A CA 1
ATOM 2040 C C . ARG A 1 265 ? -23.799 11.307 -5.576 1.00 81.12 265 ARG A C 1
ATOM 2042 O O . ARG A 1 265 ? -23.167 12.230 -6.088 1.00 81.12 265 ARG A O 1
ATOM 2049 N N . ARG A 1 266 ? -23.185 10.260 -5.023 1.00 80.88 266 ARG A N 1
ATOM 2050 C CA . ARG A 1 266 ? -21.734 10.187 -4.852 1.00 80.88 266 ARG A CA 1
ATOM 2051 C C . ARG A 1 266 ? -21.089 9.499 -6.051 1.00 80.88 266 ARG A C 1
ATOM 2053 O O . ARG A 1 266 ? -21.260 8.306 -6.258 1.00 80.88 266 ARG A O 1
ATOM 2060 N N . THR A 1 267 ? -20.314 10.259 -6.818 1.00 73.38 267 THR A N 1
ATOM 2061 C CA . THR A 1 267 ? -19.564 9.746 -7.978 1.00 73.38 267 THR A CA 1
ATOM 2062 C C . THR A 1 267 ? -18.215 9.138 -7.593 1.00 73.38 267 THR A C 1
ATOM 2064 O O . THR A 1 267 ? -17.711 8.261 -8.291 1.00 73.38 267 THR A O 1
ATOM 2067 N N . ALA A 1 268 ? -17.637 9.582 -6.474 1.00 79.56 268 ALA A N 1
ATOM 2068 C CA . ALA A 1 268 ? -16.384 9.057 -5.943 1.00 79.56 268 ALA A CA 1
ATOM 2069 C C . ALA A 1 268 ? -16.545 7.640 -5.370 1.00 79.56 268 ALA A C 1
ATOM 2071 O O . ALA A 1 268 ? -17.615 7.284 -4.870 1.00 79.56 268 ALA A O 1
ATOM 2072 N N . ALA A 1 269 ? -15.453 6.873 -5.368 1.00 84.44 269 ALA A N 1
ATOM 2073 C CA . ALA A 1 269 ? -15.395 5.564 -4.733 1.00 84.44 269 ALA A CA 1
ATOM 2074 C C . ALA A 1 269 ? -15.867 5.599 -3.271 1.00 84.44 269 ALA A C 1
ATOM 2076 O O . ALA A 1 269 ? -15.509 6.484 -2.485 1.00 84.44 269 ALA A O 1
ATOM 2077 N N . VAL A 1 270 ? -16.670 4.605 -2.902 1.00 90.00 270 VAL A N 1
ATOM 2078 C CA . VAL A 1 270 ? -17.272 4.473 -1.568 1.00 90.00 270 VAL A CA 1
ATOM 2079 C C . VAL A 1 270 ? -16.732 3.274 -0.797 1.00 90.00 270 VAL A C 1
ATOM 2081 O O . VAL A 1 270 ? -16.894 3.221 0.426 1.00 90.00 270 VAL A O 1
ATOM 2084 N N . ALA A 1 271 ? -16.061 2.349 -1.486 1.00 90.38 271 ALA A N 1
ATOM 2085 C CA . ALA A 1 271 ? -15.336 1.242 -0.885 1.00 90.38 271 ALA A CA 1
ATOM 2086 C C . ALA A 1 271 ? -14.063 0.896 -1.681 1.00 90.38 271 ALA A C 1
ATOM 2088 O O . ALA A 1 271 ? -13.934 1.274 -2.838 1.00 90.38 271 ALA A O 1
ATOM 2089 N N . HIS A 1 272 ? -13.135 0.172 -1.067 1.00 88.31 272 HIS A N 1
ATOM 2090 C CA . HIS A 1 272 ? -11.961 -0.440 -1.694 1.00 88.31 272 HIS A CA 1
ATOM 2091 C C . HIS A 1 272 ? -11.646 -1.771 -1.003 1.00 88.31 272 HIS A C 1
ATOM 2093 O O . HIS A 1 272 ? -12.136 -2.042 0.101 1.00 88.31 272 HIS A O 1
ATOM 2099 N N . ALA A 1 273 ? -10.851 -2.612 -1.664 1.00 85.94 273 ALA A N 1
ATOM 2100 C CA . ALA A 1 273 ? -10.431 -3.898 -1.122 1.00 85.94 273 ALA A CA 1
ATOM 2101 C C . ALA A 1 273 ? -9.481 -3.704 0.068 1.00 85.94 273 ALA A C 1
ATOM 2103 O O . ALA A 1 273 ? -8.529 -2.928 0.002 1.00 85.94 273 ALA A O 1
ATOM 2104 N N . CYS A 1 274 ? -9.731 -4.422 1.161 1.00 84.00 274 CYS A N 1
ATOM 2105 C CA . CYS A 1 274 ? -8.846 -4.461 2.317 1.00 84.00 274 CYS A CA 1
ATOM 2106 C C . CYS A 1 274 ? -8.645 -5.913 2.752 1.00 84.00 274 CYS A C 1
ATOM 2108 O O . CYS A 1 274 ? -9.607 -6.629 3.034 1.00 84.00 274 CYS A O 1
ATOM 2110 N N . LEU A 1 275 ? -7.386 -6.352 2.769 1.00 74.44 275 LEU A N 1
ATOM 2111 C CA . LEU A 1 275 ? -7.034 -7.753 2.963 1.00 74.44 275 LEU A CA 1
ATOM 2112 C C . LEU A 1 275 ? -7.302 -8.206 4.403 1.00 74.44 275 LEU A C 1
ATOM 2114 O O . LEU A 1 275 ? -6.648 -7.763 5.351 1.00 74.44 275 LEU A O 1
ATOM 2118 N N . ASP A 1 276 ? -8.196 -9.180 4.563 1.00 77.94 276 ASP A N 1
ATOM 2119 C CA . ASP A 1 276 ? -8.435 -9.820 5.846 1.00 77.94 276 ASP A CA 1
ATOM 2120 C C . ASP A 1 276 ? -7.279 -10.765 6.203 1.00 77.94 276 ASP A C 1
ATOM 2122 O O . ASP A 1 276 ? -7.051 -11.775 5.538 1.00 77.94 276 ASP A O 1
ATOM 2126 N N . TRP A 1 277 ? -6.564 -10.493 7.294 1.00 65.00 277 TRP A N 1
ATOM 2127 C CA . TRP A 1 277 ? -5.446 -11.340 7.725 1.00 65.00 277 TRP A CA 1
ATOM 2128 C C . TRP A 1 277 ? -5.872 -12.758 8.149 1.00 65.00 277 TRP A C 1
ATOM 2130 O O . TRP A 1 277 ? -5.095 -13.702 7.988 1.00 65.00 277 TRP A O 1
ATOM 2140 N N . SER A 1 278 ? -7.084 -12.916 8.694 1.00 68.12 278 SER A N 1
ATOM 2141 C CA . SER A 1 278 ? -7.569 -14.191 9.233 1.00 68.12 278 SER A CA 1
ATOM 2142 C C . SER A 1 278 ? -8.103 -15.134 8.163 1.00 68.12 278 SER A C 1
ATOM 2144 O O . SER A 1 278 ? -7.935 -16.350 8.290 1.00 68.12 278 SER A O 1
ATOM 2146 N N . GLU A 1 279 ? -8.692 -14.565 7.112 1.00 77.06 279 GLU A N 1
ATOM 2147 C CA . GLU A 1 279 ? -9.304 -15.299 6.001 1.00 77.06 279 GLU A CA 1
ATOM 2148 C C . GLU A 1 279 ? -8.457 -15.269 4.726 1.00 77.06 279 GLU A C 1
ATOM 2150 O O . GLU A 1 279 ? -8.702 -16.050 3.809 1.00 77.06 279 GLU A O 1
ATOM 2155 N N . ARG A 1 280 ? -7.443 -14.391 4.666 1.00 69.94 280 ARG A N 1
ATOM 2156 C CA . ARG A 1 280 ? -6.597 -14.137 3.485 1.00 69.94 280 ARG A CA 1
ATOM 2157 C C . ARG A 1 280 ? -7.421 -13.828 2.236 1.00 69.94 280 ARG A C 1
ATOM 2159 O O . ARG A 1 280 ? -7.106 -14.281 1.138 1.00 69.94 280 ARG A O 1
ATOM 2166 N N . ARG A 1 281 ? -8.504 -13.088 2.439 1.00 77.06 281 ARG A N 1
ATOM 2167 C CA . ARG A 1 281 ? -9.468 -12.668 1.425 1.00 77.06 281 ARG A CA 1
ATOM 2168 C C . ARG A 1 281 ? -9.840 -11.224 1.686 1.00 77.06 281 ARG A C 1
ATOM 2170 O O . ARG A 1 281 ? -9.812 -10.790 2.834 1.00 77.06 281 ARG A O 1
ATOM 2177 N N . ASP A 1 282 ? -10.199 -10.502 0.642 1.00 83.88 282 ASP A N 1
ATOM 2178 C CA . ASP A 1 282 ? -10.569 -9.104 0.800 1.00 83.88 282 ASP A CA 1
ATOM 2179 C C . ASP A 1 282 ? -11.932 -8.977 1.486 1.00 83.88 282 ASP A C 1
ATOM 2181 O O . ASP A 1 282 ? -12.902 -9.655 1.140 1.00 83.88 282 ASP A O 1
ATOM 2185 N N . HIS A 1 283 ? -11.990 -8.093 2.477 1.00 90.31 283 HIS A N 1
ATOM 2186 C CA . HIS A 1 283 ? -13.220 -7.438 2.892 1.00 90.31 283 HIS A CA 1
ATOM 2187 C C . HIS A 1 283 ? -13.237 -6.010 2.326 1.00 90.31 283 HIS A C 1
ATOM 2189 O O . HIS A 1 283 ? -12.366 -5.611 1.550 1.00 90.31 283 HIS A O 1
ATOM 2195 N N . LEU A 1 284 ? -14.225 -5.211 2.725 1.00 91.25 284 LEU A N 1
ATOM 2196 C CA . LEU A 1 284 ? -14.385 -3.847 2.230 1.00 91.25 284 LEU A CA 1
ATOM 2197 C C . LEU A 1 284 ? -13.969 -2.821 3.283 1.00 91.25 284 LEU A C 1
ATOM 2199 O O . LEU A 1 284 ? -14.359 -2.914 4.447 1.00 91.25 284 LEU A O 1
ATOM 2203 N N . ALA A 1 285 ? -13.207 -1.824 2.850 1.00 86.69 285 ALA A N 1
ATOM 2204 C CA . ALA A 1 285 ? -12.891 -0.618 3.604 1.00 86.69 285 ALA A CA 1
ATOM 2205 C C . ALA A 1 285 ? -13.376 0.619 2.837 1.00 86.69 285 ALA A C 1
ATOM 2207 O O . ALA A 1 285 ? -13.689 0.536 1.655 1.00 86.69 285 ALA A O 1
ATOM 2208 N N . GLY A 1 286 ? -13.475 1.768 3.506 1.00 86.75 286 GLY A N 1
ATOM 2209 C CA . GLY A 1 286 ? -13.932 3.027 2.904 1.00 86.75 286 GLY A CA 1
ATOM 2210 C C . GLY A 1 286 ? -15.178 3.618 3.574 1.00 86.75 286 GLY A C 1
ATOM 2211 O O . GLY A 1 286 ? -15.652 3.085 4.581 1.00 86.75 286 GLY A O 1
ATOM 2212 N N . PRO A 1 287 ? -15.706 4.741 3.058 1.00 89.31 287 PRO A N 1
ATOM 2213 C CA . PRO A 1 287 ? -16.822 5.452 3.678 1.00 89.31 287 PRO A CA 1
ATOM 2214 C C . PRO A 1 287 ? -18.079 4.597 3.877 1.00 89.31 287 PRO A C 1
ATOM 2216 O O . PRO A 1 287 ? -18.678 4.644 4.950 1.00 89.31 287 PRO A O 1
ATOM 2219 N N . TRP A 1 288 ? -18.468 3.806 2.873 1.00 91.75 288 TRP A N 1
ATOM 2220 C CA . TRP A 1 288 ? -19.684 2.995 2.943 1.00 91.75 288 TRP A CA 1
ATOM 2221 C C . TRP A 1 288 ? -19.565 1.819 3.929 1.00 91.75 288 TRP A C 1
ATOM 2223 O O . TRP A 1 288 ? -20.414 1.724 4.817 1.00 91.75 288 TRP A O 1
ATOM 2233 N N . PRO A 1 289 ? -18.499 0.988 3.903 1.00 92.38 289 PRO A N 1
ATOM 2234 C CA . PRO A 1 289 ? -18.314 -0.071 4.900 1.00 92.38 289 PRO A CA 1
ATOM 2235 C C . PRO A 1 289 ? -18.250 0.442 6.345 1.00 92.38 289 PRO A C 1
ATOM 2237 O O . PRO A 1 289 ? -18.697 -0.249 7.263 1.00 92.38 289 PRO A O 1
ATOM 2240 N N . ARG A 1 290 ? -17.723 1.659 6.563 1.00 91.50 290 ARG A N 1
ATOM 2241 C CA . ARG A 1 290 ? -17.743 2.310 7.885 1.00 91.50 290 ARG A CA 1
ATOM 2242 C C . ARG A 1 290 ? -19.158 2.685 8.316 1.00 91.50 290 ARG A C 1
ATOM 2244 O O . ARG A 1 290 ? -19.534 2.400 9.449 1.00 91.50 290 ARG A O 1
ATOM 2251 N N . ALA A 1 291 ? -19.941 3.283 7.417 1.00 91.88 291 ALA A N 1
ATOM 2252 C CA . ALA A 1 291 ? -21.335 3.627 7.686 1.00 91.88 291 ALA A CA 1
ATOM 2253 C C . ALA A 1 291 ? -22.187 2.379 7.969 1.00 91.88 291 ALA A C 1
ATOM 2255 O O . ALA A 1 291 ? -22.984 2.380 8.901 1.00 91.88 291 ALA A O 1
ATOM 2256 N N . LEU A 1 292 ? -21.968 1.293 7.223 1.00 93.38 292 LEU A N 1
ATOM 2257 C CA . LEU A 1 292 ? -22.653 0.022 7.447 1.00 93.38 292 LEU A CA 1
ATOM 2258 C C . LEU A 1 292 ? -22.317 -0.581 8.817 1.00 93.38 292 LEU A C 1
ATOM 2260 O O . LEU A 1 292 ? -23.217 -1.035 9.522 1.00 93.38 292 LEU A O 1
ATOM 2264 N N . LEU A 1 293 ? -21.041 -0.576 9.223 1.00 93.62 293 LEU A N 1
ATOM 2265 C CA . LEU A 1 293 ? -20.670 -1.047 10.558 1.00 93.62 293 LEU A CA 1
ATOM 2266 C C . LEU A 1 293 ? -21.292 -0.168 11.654 1.00 93.62 293 LEU A C 1
ATOM 2268 O O . LEU A 1 293 ? -21.786 -0.710 12.640 1.00 93.62 293 LEU A O 1
ATOM 2272 N N . ALA A 1 294 ? -21.263 1.158 11.497 1.00 91.19 294 ALA A N 1
ATOM 2273 C CA . ALA A 1 294 ? -21.870 2.082 12.453 1.00 91.19 294 ALA A CA 1
ATOM 2274 C C . ALA A 1 294 ? -23.372 1.799 12.618 1.00 91.19 294 ALA A C 1
ATOM 2276 O O . ALA A 1 294 ? -23.823 1.561 13.736 1.00 91.19 294 ALA A O 1
ATOM 2277 N N . HIS A 1 295 ? -24.101 1.678 11.505 1.00 94.50 295 HIS A N 1
ATOM 2278 C CA . HIS A 1 295 ? -25.517 1.305 11.496 1.00 94.50 295 HIS A CA 1
ATOM 2279 C C . HIS A 1 295 ? -25.765 -0.046 12.178 1.00 94.50 295 HIS A C 1
ATOM 2281 O O . HIS A 1 295 ? -26.640 -0.168 13.029 1.00 94.50 295 HIS A O 1
ATOM 2287 N N . ALA A 1 296 ? -24.956 -1.066 11.880 1.00 93.75 296 ALA A N 1
ATOM 2288 C CA . ALA A 1 296 ? -25.092 -2.381 12.504 1.00 93.75 296 ALA A CA 1
ATOM 2289 C C . ALA A 1 296 ? -24.849 -2.360 14.028 1.00 93.75 296 ALA A C 1
ATOM 2291 O O . ALA A 1 296 ? -25.440 -3.161 14.754 1.00 93.75 296 ALA A O 1
ATOM 2292 N N . LEU A 1 297 ? -23.989 -1.467 14.527 1.00 92.44 297 LEU A N 1
ATOM 2293 C CA . LEU A 1 297 ? -23.779 -1.265 15.964 1.00 92.44 297 LEU A CA 1
ATOM 2294 C C . LEU A 1 297 ? -24.951 -0.504 16.601 1.00 92.44 297 LEU A C 1
ATOM 2296 O O . LEU A 1 297 ? -25.434 -0.911 17.657 1.00 92.44 297 LEU A O 1
ATOM 2300 N N . GLU A 1 298 ? -25.436 0.556 15.951 1.00 94.06 298 GLU A N 1
ATOM 2301 C CA . GLU A 1 298 ? -26.582 1.359 16.405 1.00 94.06 298 GLU A CA 1
ATOM 2302 C C . GLU A 1 298 ? -27.865 0.526 16.494 1.00 94.06 298 GLU A C 1
ATOM 2304 O O . GLU A 1 298 ? -28.574 0.574 17.497 1.00 94.06 298 GLU A O 1
ATOM 2309 N N . GLN A 1 299 ? -28.118 -0.315 15.489 1.00 94.69 299 GLN A N 1
ATOM 2310 C CA . GLN A 1 299 ? -29.260 -1.233 15.447 1.00 94.69 299 GLN A CA 1
ATOM 2311 C C . GLN A 1 299 ? -29.056 -2.502 16.297 1.00 94.69 299 GLN A C 1
ATOM 2313 O O . GLN A 1 299 ? -29.883 -3.415 16.261 1.00 94.69 299 GLN A O 1
ATOM 2318 N N . GLN A 1 300 ? -27.948 -2.594 17.044 1.00 93.38 300 GLN A N 1
ATOM 2319 C CA . GLN A 1 300 ? -27.587 -3.738 17.889 1.00 93.38 300 GLN A CA 1
ATOM 2320 C C . GLN A 1 300 ? -27.530 -5.079 17.140 1.00 93.38 300 GLN A C 1
ATOM 2322 O O . GLN A 1 300 ? -27.731 -6.150 17.721 1.00 93.38 300 GLN A O 1
ATOM 2327 N N . TRP A 1 301 ? -27.237 -5.055 15.840 1.00 94.44 301 TRP A N 1
ATOM 2328 C CA . TRP A 1 301 ? -26.958 -6.264 15.064 1.00 94.44 301 TRP A CA 1
ATOM 2329 C C . TRP A 1 301 ? -25.603 -6.847 15.449 1.00 94.44 301 TRP A C 1
ATOM 2331 O O . TRP A 1 301 ? -25.432 -8.063 15.528 1.00 94.44 301 TRP A O 1
ATOM 2341 N N . LEU A 1 302 ? -24.651 -5.959 15.724 1.00 93.31 302 LEU A N 1
ATOM 2342 C CA . LEU A 1 302 ? -23.334 -6.271 16.249 1.00 93.31 302 LEU A CA 1
ATOM 2343 C C . LEU A 1 302 ? -23.157 -5.569 17.596 1.00 93.31 302 LEU A C 1
ATOM 2345 O O . LEU A 1 302 ? -23.648 -4.464 17.805 1.00 93.31 302 LEU A O 1
ATOM 2349 N N . GLN A 1 303 ? -22.428 -6.201 18.508 1.00 90.38 303 GLN A N 1
ATOM 2350 C CA . GLN A 1 303 ? -22.076 -5.622 19.802 1.00 90.38 303 GLN A CA 1
ATOM 2351 C C . GLN A 1 303 ? -20.565 -5.678 20.009 1.00 90.38 303 GLN A C 1
ATOM 2353 O O . GLN A 1 303 ? -19.927 -6.702 19.757 1.00 90.38 303 GLN A O 1
ATOM 2358 N N . THR A 1 304 ? -19.984 -4.576 20.483 1.00 84.38 304 THR A N 1
ATOM 2359 C CA . THR A 1 304 ? -18.572 -4.532 20.873 1.00 84.38 304 THR A CA 1
ATOM 2360 C C . THR A 1 304 ? -18.363 -5.307 22.165 1.00 84.38 304 THR A C 1
ATOM 2362 O O . THR A 1 304 ? -19.071 -5.075 23.146 1.00 84.38 304 THR A O 1
ATOM 2365 N N . ARG A 1 305 ? -17.358 -6.181 22.203 1.00 72.69 305 ARG A N 1
ATOM 2366 C CA . ARG A 1 305 ? -16.915 -6.797 23.457 1.00 72.69 305 ARG A CA 1
ATOM 2367 C C . ARG A 1 305 ? -15.931 -5.854 24.155 1.00 72.69 305 ARG A C 1
ATOM 2369 O O . ARG A 1 305 ? -15.098 -5.235 23.499 1.00 72.69 305 ARG A O 1
ATOM 2376 N N . SER A 1 306 ? -16.068 -5.689 25.471 1.00 55.25 306 SER A N 1
ATOM 2377 C CA . SER A 1 306 ? -15.305 -4.702 26.252 1.00 55.25 306 SER A CA 1
ATOM 2378 C C . SER A 1 306 ? -13.798 -4.785 25.980 1.00 55.25 306 SER A C 1
ATOM 2380 O O . SER A 1 306 ? -13.182 -5.819 26.223 1.00 55.25 306 SER A O 1
ATOM 2382 N N . GLY A 1 307 ? -13.216 -3.697 25.466 1.00 54.34 307 GLY A N 1
ATOM 2383 C CA . GLY A 1 307 ? -11.775 -3.567 25.222 1.00 54.34 307 GLY A CA 1
ATOM 2384 C C . GLY A 1 307 ? -11.209 -4.382 24.051 1.00 54.34 307 GLY A C 1
ATOM 2385 O O . GLY A 1 307 ? -10.004 -4.319 23.817 1.00 54.34 307 GLY A O 1
ATOM 2386 N N . GLU A 1 308 ? -12.038 -5.114 23.301 1.00 65.75 308 GLU A N 1
ATOM 2387 C CA . GLU A 1 308 ? -11.603 -5.989 22.209 1.00 65.75 308 GLU A CA 1
ATOM 2388 C C . GLU A 1 308 ? -12.158 -5.527 20.853 1.00 65.75 308 GLU A C 1
ATOM 2390 O O . GLU A 1 308 ? -13.280 -5.038 20.738 1.00 65.75 308 GLU A O 1
ATOM 2395 N N . ARG A 1 309 ? -11.385 -5.737 19.777 1.00 77.94 309 ARG A N 1
ATOM 2396 C CA . ARG A 1 309 ? -11.844 -5.514 18.388 1.00 77.94 309 ARG A CA 1
ATOM 2397 C C . ARG A 1 309 ? -12.962 -6.470 17.970 1.00 77.94 309 ARG A C 1
ATOM 2399 O O . ARG A 1 309 ? -13.553 -6.261 16.913 1.00 77.94 309 ARG A O 1
ATOM 2406 N N . ALA A 1 310 ? -13.195 -7.533 18.737 1.00 82.56 310 ALA A N 1
ATOM 2407 C CA . ALA A 1 310 ? -14.180 -8.560 18.440 1.00 82.56 310 ALA A CA 1
ATOM 2408 C C . ALA A 1 310 ? -15.602 -7.989 18.473 1.00 82.56 310 ALA A C 1
ATOM 2410 O O . ALA A 1 310 ? -15.966 -7.205 19.355 1.00 82.56 310 ALA A O 1
ATOM 2411 N N . LEU A 1 311 ? -16.406 -8.417 17.507 1.00 88.50 311 LEU A N 1
ATOM 2412 C CA . LEU A 1 311 ? -17.809 -8.063 17.390 1.00 88.50 311 LEU A CA 1
ATOM 2413 C C . LEU A 1 311 ? -18.654 -9.318 17.572 1.00 88.50 311 LEU A C 1
ATOM 2415 O O . LEU A 1 311 ? -18.475 -10.312 16.875 1.00 88.50 311 LEU A O 1
ATOM 2419 N N . ALA A 1 312 ? -19.609 -9.257 18.491 1.00 89.12 312 ALA A N 1
ATOM 2420 C CA . ALA A 1 312 ? -20.588 -10.314 18.660 1.00 89.12 312 ALA A CA 1
ATOM 2421 C C . ALA A 1 312 ? -21.806 -10.025 17.774 1.00 89.12 312 ALA A C 1
ATOM 2423 O O . ALA A 1 312 ? -22.514 -9.046 17.989 1.00 89.12 312 ALA A O 1
ATOM 2424 N N . LEU A 1 313 ? -22.068 -10.894 16.797 1.00 91.94 313 LEU A N 1
ATOM 2425 C CA . LEU A 1 313 ? -23.335 -10.934 16.063 1.00 91.94 313 LEU A CA 1
ATOM 2426 C C . LEU A 1 313 ? -24.482 -11.352 16.994 1.00 91.94 313 LEU A C 1
ATOM 2428 O O . LEU A 1 313 ? -24.421 -12.412 17.630 1.00 91.94 313 LEU A O 1
ATOM 2432 N N . THR A 1 314 ? -25.516 -10.524 17.089 1.00 92.88 314 THR A N 1
ATOM 2433 C CA . THR A 1 314 ? -26.715 -10.815 17.883 1.00 92.88 314 THR A CA 1
ATOM 2434 C C . THR A 1 314 ? -27.689 -11.688 17.086 1.00 92.88 314 THR A C 1
ATOM 2436 O O . THR A 1 314 ? -27.598 -11.739 15.858 1.00 92.88 314 THR A O 1
ATOM 2439 N N . PRO A 1 315 ? -28.650 -12.374 17.732 1.00 92.12 315 PRO A N 1
ATOM 2440 C CA . PRO A 1 315 ? -29.695 -13.106 17.013 1.00 92.12 315 PRO A CA 1
ATOM 2441 C C . PRO A 1 315 ? -30.502 -12.213 16.057 1.00 92.12 315 PRO A C 1
ATOM 2443 O O . PRO A 1 315 ? -30.795 -12.618 14.934 1.00 92.12 315 PRO A O 1
ATOM 2446 N N . LEU A 1 316 ? -30.793 -10.971 16.470 1.00 92.62 316 LEU A N 1
ATOM 2447 C CA . LEU A 1 316 ? -31.442 -9.968 15.624 1.00 92.62 316 LEU A CA 1
ATOM 2448 C C . LEU A 1 316 ? -30.581 -9.631 14.403 1.00 92.62 316 LEU A C 1
ATOM 2450 O O . LEU A 1 316 ? -31.076 -9.647 13.278 1.00 92.62 316 LEU A O 1
ATOM 2454 N N . GLY A 1 317 ? -29.291 -9.362 14.620 1.00 91.88 317 GLY A N 1
ATOM 2455 C CA . GLY A 1 317 ? -28.350 -9.079 13.543 1.00 91.88 317 GLY A CA 1
ATOM 2456 C C . GLY A 1 317 ? -28.209 -10.239 12.571 1.00 91.88 317 GLY A C 1
ATOM 2457 O O . GLY A 1 317 ? -28.200 -10.020 11.366 1.00 91.88 317 GLY A O 1
ATOM 2458 N N . ALA A 1 318 ? -28.166 -11.474 13.076 1.00 91.62 318 ALA A N 1
ATOM 2459 C CA . ALA A 1 318 ? -28.104 -12.668 12.244 1.00 91.62 318 ALA A CA 1
ATOM 2460 C C . ALA A 1 318 ? -29.331 -12.783 11.332 1.00 91.62 318 ALA A C 1
ATOM 2462 O O . ALA A 1 318 ? -29.159 -13.011 10.142 1.00 91.62 318 ALA A O 1
ATOM 2463 N N . ALA A 1 319 ? -30.540 -12.562 11.861 1.00 90.94 319 ALA A N 1
ATOM 2464 C CA . ALA A 1 319 ? -31.774 -12.595 11.076 1.00 90.94 319 ALA A CA 1
ATOM 2465 C C . ALA A 1 319 ? -31.859 -11.454 10.047 1.00 90.94 319 ALA A C 1
ATOM 2467 O O . ALA A 1 319 ? -32.297 -11.664 8.920 1.00 90.94 319 ALA A O 1
ATOM 2468 N N . ARG A 1 320 ? -31.435 -10.238 10.419 1.00 92.25 320 ARG A N 1
ATOM 2469 C CA . ARG A 1 320 ? -31.453 -9.075 9.517 1.00 92.25 320 ARG A CA 1
ATOM 2470 C C . ARG A 1 320 ? -30.427 -9.198 8.401 1.00 92.25 320 ARG A C 1
ATOM 2472 O O . ARG A 1 320 ? -30.765 -8.973 7.246 1.00 92.25 320 ARG A O 1
ATOM 2479 N N . LEU A 1 321 ? -29.199 -9.584 8.736 1.00 90.44 321 LEU A N 1
ATOM 2480 C CA . LEU A 1 321 ? -28.141 -9.762 7.749 1.00 90.44 321 LEU A CA 1
ATOM 2481 C C . LEU A 1 321 ? -28.414 -10.970 6.856 1.00 90.44 321 LEU A C 1
ATOM 2483 O O . LEU A 1 321 ? -28.184 -10.865 5.660 1.00 90.44 321 LEU A O 1
ATOM 2487 N N . SER A 1 322 ? -28.950 -12.079 7.378 1.00 91.19 322 SER A N 1
ATOM 2488 C CA . SER A 1 322 ? -29.246 -13.245 6.539 1.00 91.19 322 SER A CA 1
ATOM 2489 C C . SER A 1 322 ? -30.411 -13.030 5.575 1.00 91.19 322 SER A C 1
ATOM 2491 O O . SER A 1 322 ? -30.429 -13.620 4.499 1.00 91.19 322 SER A O 1
ATOM 2493 N N . ALA A 1 323 ? -31.364 -12.164 5.926 1.00 88.00 323 ALA A N 1
ATOM 2494 C CA . ALA A 1 323 ? -32.462 -11.801 5.036 1.00 88.00 323 ALA A CA 1
ATOM 2495 C C . ALA A 1 323 ? -31.984 -11.071 3.772 1.00 88.00 323 ALA A C 1
ATOM 2497 O O . ALA A 1 323 ? -32.651 -11.149 2.745 1.00 88.00 323 ALA A O 1
ATOM 2498 N N . VAL A 1 324 ? -30.848 -10.369 3.849 1.00 85.62 324 VAL A N 1
ATOM 2499 C CA . VAL A 1 324 ? -30.306 -9.585 2.729 1.00 85.62 324 VAL A CA 1
ATOM 2500 C C . VAL A 1 324 ? -29.100 -10.269 2.082 1.00 85.62 324 VAL A C 1
ATOM 2502 O O . VAL A 1 324 ? -28.979 -10.228 0.869 1.00 85.62 324 VAL A O 1
ATOM 2505 N N . LEU A 1 325 ? -28.230 -10.910 2.872 1.00 83.56 325 LEU A N 1
ATOM 2506 C CA . LEU A 1 325 ? -26.988 -11.551 2.412 1.00 83.56 325 LEU A CA 1
ATOM 2507 C C . LEU A 1 325 ? -27.123 -13.061 2.156 1.00 83.56 325 LEU A C 1
ATOM 2509 O O . LEU A 1 325 ? -26.157 -13.726 1.780 1.00 83.56 325 LEU A O 1
ATOM 2513 N N . GLY A 1 326 ? -28.284 -13.644 2.455 1.00 84.25 326 GLY A N 1
ATOM 2514 C CA . GLY A 1 326 ? -28.456 -15.092 2.479 1.00 84.25 326 GLY A CA 1
ATOM 2515 C C . GLY A 1 326 ? -27.734 -15.768 3.660 1.00 84.25 326 GLY A C 1
ATOM 2516 O O . GLY A 1 326 ? -27.539 -15.169 4.721 1.00 84.25 326 GLY A O 1
ATOM 2517 N N . PRO A 1 327 ? -27.366 -17.057 3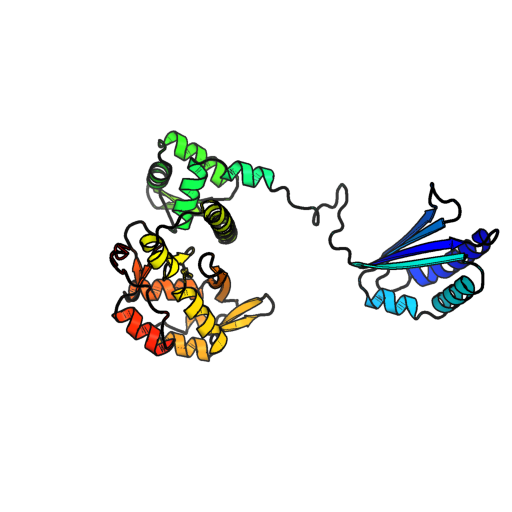.541 1.00 85.12 327 PRO A N 1
ATOM 2518 C CA . PRO A 1 327 ? -26.776 -17.816 4.641 1.00 85.12 327 PRO A CA 1
ATOM 2519 C C . PRO A 1 327 ? -25.473 -17.194 5.159 1.00 85.12 327 PRO A C 1
ATOM 2521 O O . PRO A 1 327 ? -24.487 -17.069 4.437 1.00 85.12 327 PRO A O 1
ATOM 2524 N N . LEU A 1 328 ? -25.450 -16.853 6.448 1.00 88.44 328 LEU A N 1
ATOM 2525 C CA . LEU A 1 328 ? -24.257 -16.325 7.105 1.00 88.44 328 LEU A CA 1
ATOM 2526 C C . LEU A 1 328 ? -23.275 -17.454 7.450 1.00 88.44 328 LEU A C 1
ATOM 2528 O O . LEU A 1 328 ? -23.694 -18.584 7.722 1.00 88.44 328 LEU A O 1
ATOM 2532 N N . PRO A 1 329 ? -21.963 -17.168 7.507 1.00 86.12 329 PRO A N 1
ATOM 2533 C CA . PRO A 1 329 ? -20.972 -18.189 7.809 1.00 86.12 329 PRO A CA 1
ATOM 2534 C C . PRO A 1 329 ? -21.199 -18.729 9.237 1.00 86.12 329 PRO A C 1
ATOM 2536 O O . PRO A 1 329 ? -21.521 -17.972 10.153 1.00 86.12 329 PRO A O 1
ATOM 2539 N N . ALA A 1 330 ? -21.037 -20.038 9.449 1.00 78.56 330 ALA A N 1
ATOM 2540 C CA . ALA A 1 330 ? -21.383 -20.698 10.717 1.00 78.56 330 ALA A CA 1
ATOM 2541 C C . ALA A 1 330 ? -20.398 -20.370 11.848 1.00 78.56 330 ALA A C 1
ATOM 2543 O O . ALA A 1 330 ? -19.205 -20.618 11.701 1.00 78.56 330 ALA A O 1
ATOM 2544 N N . ARG A 1 331 ? -20.853 -19.869 12.999 1.00 69.62 331 ARG A N 1
ATOM 2545 C CA . ARG A 1 331 ? -19.967 -19.695 14.164 1.00 69.62 331 ARG A CA 1
ATOM 2546 C C . ARG A 1 331 ? -19.314 -21.033 14.514 1.00 69.62 331 ARG A C 1
ATOM 2548 O O . ARG A 1 331 ? -20.024 -22.001 14.771 1.00 69.62 331 ARG A O 1
ATOM 2555 N N . GLU A 1 332 ? -17.985 -21.105 14.500 1.00 60.59 332 GLU A N 1
ATOM 2556 C CA . GLU A 1 332 ? -17.295 -22.280 15.034 1.00 60.59 332 GLU A CA 1
ATOM 2557 C C . GLU A 1 332 ? -17.644 -22.367 16.521 1.00 60.59 332 GLU A C 1
ATOM 2559 O O . GLU A 1 332 ? -17.359 -21.450 17.292 1.00 60.59 332 GLU A O 1
ATOM 2564 N N . GLY A 1 333 ? -18.370 -23.419 16.899 1.00 46.75 333 GLY A N 1
ATOM 2565 C CA . GLY A 1 333 ? -18.882 -23.569 18.251 1.00 46.75 333 GLY A CA 1
ATOM 2566 C C . GLY A 1 333 ? -17.757 -23.695 19.273 1.00 46.75 333 GLY A C 1
ATOM 2567 O O . GLY A 1 333 ? -16.768 -24.393 19.046 1.00 46.75 333 GLY A O 1
ATOM 2568 N N . LEU A 1 334 ? -17.973 -23.097 20.447 1.00 40.16 334 LEU A N 1
ATOM 2569 C CA . LEU A 1 334 ? -17.471 -23.639 21.704 1.00 40.16 334 LEU A CA 1
ATOM 2570 C C . LEU A 1 334 ? -17.898 -25.116 21.805 1.00 40.16 334 LEU A C 1
ATOM 2572 O O . LEU A 1 334 ? -18.979 -25.417 22.304 1.00 40.16 334 LEU A O 1
ATOM 2576 N N . GLN A 1 335 ? -17.071 -26.051 21.346 1.00 31.31 335 GLN A N 1
ATOM 2577 C CA . GLN A 1 335 ? -17.099 -27.399 21.900 1.00 31.31 335 GLN A CA 1
ATOM 2578 C C . GLN A 1 335 ? -16.156 -27.408 23.104 1.00 31.31 335 GLN A C 1
ATOM 2580 O O . GLN A 1 335 ? -14.948 -27.224 22.972 1.00 31.31 335 GLN A O 1
ATOM 2585 N N . SER A 1 336 ? -16.748 -27.562 24.291 1.00 30.53 336 SER A N 1
ATOM 2586 C CA . SER A 1 336 ? -16.056 -27.918 25.535 1.00 30.53 336 SER A CA 1
ATOM 2587 C C . SER A 1 336 ? -15.130 -29.124 25.294 1.00 30.53 336 SER A C 1
ATOM 2589 O O . SER A 1 336 ? -15.505 -30.013 24.521 1.00 30.53 336 SER A O 1
ATOM 2591 N N . PRO A 1 337 ? -13.933 -29.190 25.910 1.00 46.38 337 PRO A N 1
ATOM 2592 C CA . PRO A 1 337 ? -13.034 -30.318 25.722 1.00 46.38 337 PRO A CA 1
ATOM 2593 C C . PRO A 1 337 ? -13.651 -31.567 26.354 1.00 46.38 337 PRO A C 1
ATOM 2595 O O . PRO A 1 337 ? -14.341 -31.460 27.364 1.00 46.38 337 PRO A O 1
ATOM 2598 N N . LEU A 1 338 ? -13.346 -32.719 25.750 1.00 37.25 338 LEU A N 1
ATOM 2599 C CA . LEU A 1 338 ? -13.454 -34.107 26.231 1.00 37.25 338 LEU A CA 1
ATOM 2600 C C . LEU A 1 338 ? -14.192 -34.984 25.211 1.00 37.25 338 LEU A C 1
ATOM 2602 O O . LEU A 1 338 ? -15.396 -35.207 25.276 1.00 37.25 338 LEU A O 1
ATOM 2606 N N . ARG A 1 339 ? -13.417 -35.5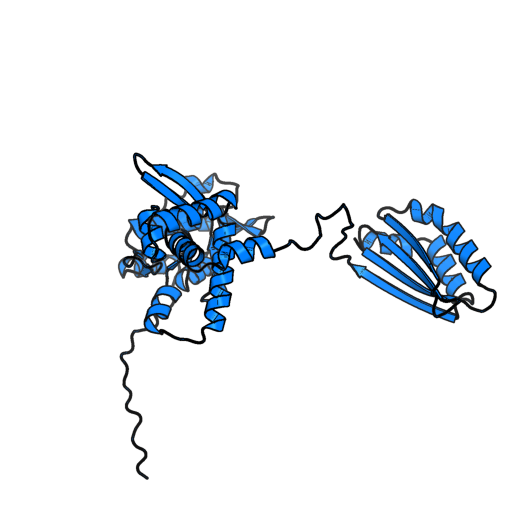98 24.316 1.00 32.06 339 ARG A N 1
ATOM 2607 C CA . ARG A 1 339 ? -13.580 -37.041 24.129 1.00 32.06 339 ARG A CA 1
ATOM 2608 C C . ARG A 1 339 ? -12.438 -37.702 24.897 1.00 32.06 339 ARG A C 1
ATOM 2610 O O . ARG A 1 339 ? -11.290 -37.360 24.608 1.00 32.06 339 ARG A O 1
ATOM 2617 N N . PRO A 1 340 ? -12.704 -38.597 25.862 1.00 34.62 340 PRO A N 1
ATOM 2618 C CA . PRO A 1 340 ? -11.645 -39.431 26.401 1.00 34.62 340 PRO A CA 1
ATOM 2619 C C . PRO A 1 340 ? -11.105 -40.259 25.235 1.00 34.62 340 PRO A C 1
ATOM 2621 O O . PRO A 1 340 ? -11.865 -40.948 24.547 1.00 34.62 340 PRO A O 1
ATOM 2624 N N . ARG A 1 341 ? -9.802 -40.141 24.955 1.00 34.84 341 ARG A N 1
ATOM 2625 C CA . ARG A 1 341 ? -9.136 -41.172 24.166 1.00 34.84 341 ARG A CA 1
ATOM 2626 C C . ARG A 1 341 ? -9.194 -42.428 25.016 1.00 34.84 341 ARG A C 1
ATOM 2628 O O . ARG A 1 341 ? -8.704 -42.437 26.136 1.00 34.84 341 ARG A O 1
ATOM 2635 N N . GLN A 1 342 ? -9.889 -43.409 24.464 1.00 38.12 342 GLN A N 1
ATOM 2636 C CA . GLN A 1 342 ? -10.005 -44.759 24.968 1.00 38.12 342 GLN A CA 1
ATOM 2637 C C . GLN A 1 342 ? -8.614 -45.300 25.285 1.00 38.12 342 GLN A C 1
ATOM 2639 O O . GLN A 1 342 ? -7.699 -45.194 24.462 1.00 38.12 342 GLN A O 1
ATOM 2644 N N . ASP A 1 343 ? -8.485 -45.857 26.482 1.00 39.66 343 ASP A N 1
ATOM 2645 C CA . ASP A 1 343 ? -7.354 -46.675 26.872 1.00 39.66 343 ASP A CA 1
ATOM 2646 C C . ASP A 1 343 ? -7.238 -47.834 25.878 1.00 39.66 343 ASP A C 1
ATOM 2648 O O . ASP A 1 343 ? -8.139 -48.667 25.762 1.00 39.66 343 ASP A O 1
ATOM 2652 N N . PHE A 1 344 ? -6.125 -47.892 25.148 1.00 41.38 344 PHE A N 1
ATOM 2653 C CA . PHE A 1 344 ? -5.710 -49.127 24.497 1.00 41.38 344 PHE A CA 1
ATOM 2654 C C . PHE A 1 344 ? -5.147 -50.040 25.585 1.00 41.38 344 PHE A C 1
ATOM 2656 O O . PHE A 1 344 ? -3.979 -49.951 25.954 1.00 41.38 344 PHE A O 1
ATOM 2663 N N . SER A 1 345 ? -6.019 -50.888 26.123 1.00 43.62 345 SER A N 1
ATOM 2664 C CA . SER A 1 345 ? -5.633 -52.155 26.736 1.00 43.62 345 SER A CA 1
ATOM 2665 C C . SER A 1 345 ? -5.981 -53.259 25.739 1.00 43.62 345 SER A C 1
ATOM 2667 O O . SER A 1 345 ? -7.137 -53.413 25.347 1.00 43.62 345 SER A O 1
ATOM 2669 N N . GLY A 1 346 ? -4.945 -53.958 25.281 1.00 42.59 346 GLY A N 1
ATOM 2670 C CA . GLY A 1 346 ? -4.988 -55.018 24.278 1.00 42.59 346 GLY A CA 1
ATOM 2671 C C . GLY A 1 346 ? -3.580 -55.401 23.877 1.00 42.59 346 GLY A C 1
ATOM 2672 O O . GLY A 1 346 ? -2.995 -54.627 23.088 1.00 42.59 346 GLY A O 1
#